Protein 3NRF (pdb70)

Structure (mmCIF, N/CA/C/O backbone):
data_3NRF
#
_entry.id   3NRF
#
_cell.length_a   69.343
_cell.length_b   96.491
_cell.length_c   61.788
_cell.angle_alpha   90.000
_cell.angle_beta   90.000
_cell.angle_gamma   90.000
#
_symmetry.space_group_name_H-M   'C 2 2 21'
#
loop_
_entity.id
_entity.type
_entity.pdbx_description
1 polymer 'ApaG protein'
2 non-polymer (4R)-2-METHYLPENTANE-2,4-DIOL
3 non-polymer 'CACODYLATE ION'
4 water water
#
loop_
_atom_site.group_PDB
_atom_site.id
_atom_site.type_symbol
_atom_site.label_atom_id
_atom_site.label_alt_id
_atom_site.label_comp_id
_atom_site.label_asym_id
_atom_site.label_entity_id
_atom_site.label_seq_id
_atom_site.pdbx_PDB_ins_code
_atom_site.Cartn_x
_atom_site.Cartn_y
_atom_site.Cartn_z
_atom_site.occupancy
_atom_site.B_iso_or_equiv
_atom_site.auth_seq_id
_atom_site.auth_comp_id
_atom_site.auth_asym_id
_atom_site.auth_atom_id
_atom_site.pdbx_PDB_model_num
ATOM 1 N N . ASP A 1 5 ? 10.821 12.197 21.854 1.00 50.40 25 ASP A N 1
ATOM 2 C CA . ASP A 1 5 ? 11.312 13.581 21.605 1.00 54.15 25 ASP A CA 1
ATOM 3 C C . ASP A 1 5 ? 12.848 13.654 21.547 1.00 41.16 25 ASP A C 1
ATOM 4 O O . ASP A 1 5 ? 13.417 14.094 20.545 1.00 48.25 25 ASP A O 1
ATOM 6 N N . ALA A 1 6 ? 13.514 13.213 22.616 1.00 32.37 26 ALA A N 1
ATOM 7 C CA . ALA A 1 6 ? 14.972 13.292 22.705 1.00 24.88 26 ALA A CA 1
ATOM 8 C C . ALA A 1 6 ? 15.540 12.170 23.579 1.00 20.08 26 ALA A C 1
ATOM 9 O O . ALA A 1 6 ? 14.855 11.610 24.446 1.00 25.72 26 ALA A O 1
ATOM 11 N N . VAL A 1 7 ? 16.798 11.867 23.327 1.00 19.91 27 VAL A N 1
ATOM 12 C CA . VAL A 1 7 ? 17.508 10.872 24.075 1.00 18.51 27 VAL A CA 1
ATOM 13 C C . VAL A 1 7 ? 17.768 11.421 25.472 1.00 15.04 27 VAL A C 1
ATOM 14 O O . VAL A 1 7 ? 18.204 12.566 25.631 1.00 17.93 27 VAL A O 1
ATOM 26 N N . VAL A 1 9 ? 20.070 11.482 28.816 1.00 10.55 29 VAL A N 1
ATOM 27 C CA . VAL A 1 9 ? 21.474 11.297 29.136 1.00 8.90 29 VAL A CA 1
ATOM 28 C C . VAL A 1 9 ? 21.634 11.297 30.627 1.00 10.53 29 VAL A C 1
ATOM 29 O O . VAL A 1 9 ? 21.416 12.320 31.273 1.00 13.01 29 VAL A O 1
ATOM 33 N N . PHE A 1 10 ? 22.065 10.157 31.195 1.00 11.25 30 PHE A N 1
ATOM 34 C CA . PHE A 1 10 ? 22.326 10.033 32.625 1.00 1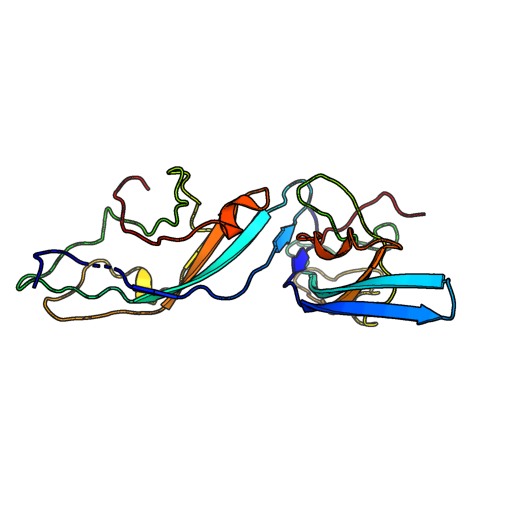2.88 30 PHE A CA 1
ATOM 35 C C . PHE A 1 10 ? 23.819 9.946 32.832 1.00 12.32 30 PHE A C 1
ATOM 36 O O . PHE A 1 10 ? 24.480 9.249 32.077 1.00 12.17 30 PHE A O 1
ATOM 44 N N . ALA A 1 11 ? 24.365 10.662 33.806 1.00 9.87 31 ALA A N 1
ATOM 45 C CA . ALA A 1 11 ? 25.792 10.610 33.998 1.00 10.73 31 ALA A CA 1
ATOM 46 C C . ALA A 1 11 ? 26.174 10.675 35.456 1.00 15.45 31 ALA A C 1
ATOM 47 O O . ALA A 1 11 ? 25.441 11.210 36.268 1.00 15.23 31 ALA A O 1
ATOM 49 N N . ARG A 1 12 ? 27.316 10.081 35.763 1.00 14.86 32 ARG A N 1
ATOM 50 C CA A ARG A 1 12 ? 27.844 10.118 37.133 0.50 15.85 32 ARG A CA 1
ATOM 51 C CA B ARG A 1 12 ? 27.860 10.038 37.140 0.50 17.76 32 ARG A CA 1
ATOM 52 C C . ARG A 1 12 ? 29.277 10.561 37.026 1.00 14.92 32 ARG A C 1
ATOM 53 O O . ARG A 1 12 ? 30.035 10.050 36.257 1.00 13.72 32 ARG A O 1
ATOM 68 N N . GLN A 1 13 ? 29.644 11.562 37.831 1.00 18.64 33 GLN A N 1
ATOM 69 C CA A GLN A 1 13 ? 30.985 12.081 37.854 0.50 23.33 33 GLN A CA 1
ATOM 70 C CA B GLN A 1 13 ? 30.997 12.049 37.728 0.50 21.04 33 GLN A CA 1
ATOM 71 C C . GLN A 1 13 ? 31.955 10.968 38.250 1.00 20.22 33 GLN A C 1
ATOM 72 O O . GLN A 1 13 ? 31.683 10.285 39.228 1.00 20.01 33 GLN A O 1
ATOM 83 N N . GLY A 1 14 ? 33.062 10.817 37.533 1.00 20.21 34 GLY A N 1
ATOM 84 C CA . GLY A 1 14 ? 34.101 9.858 37.793 1.00 24.44 34 GLY A CA 1
ATOM 85 C C . GLY A 1 14 ? 35.425 10.544 38.114 1.00 19.52 34 GLY A C 1
ATOM 86 O O . GLY A 1 14 ? 35.473 11.642 38.653 1.00 22.95 34 GLY A O 1
ATOM 87 N N . ASP A 1 15 ? 36.488 9.903 37.703 1.00 15.06 35 ASP A N 1
ATOM 88 C CA . ASP A 1 15 ? 37.830 10.365 38.050 1.00 24.80 35 ASP A CA 1
ATOM 89 C C . ASP A 1 15 ? 38.282 11.622 37.350 1.00 22.58 35 ASP A C 1
ATOM 90 O O . ASP A 1 15 ? 37.941 11.888 36.214 1.00 19.07 35 ASP A O 1
ATOM 95 N N . LYS A 1 16 ? 39.153 12.334 38.049 1.00 19.39 36 LYS A N 1
ATOM 96 C CA . LYS A 1 16 ? 39.863 13.511 37.537 1.00 18.36 36 LYS A CA 1
ATOM 97 C C . LYS A 1 16 ? 41.313 13.139 37.287 1.00 19.29 36 LYS A C 1
ATOM 98 O O . LYS A 1 16 ? 41.933 12.428 38.098 1.00 19.82 36 LYS A O 1
ATOM 104 N N . GLY A 1 17 ? 41.873 13.624 36.183 1.00 17.02 37 GLY A N 1
ATOM 105 C CA . GLY A 1 17 ? 43.237 13.345 35.840 1.00 19.22 37 GLY A CA 1
ATOM 106 C C . GLY A 1 17 ? 43.922 14.437 35.050 1.00 17.54 37 GLY A C 1
ATOM 107 O O . GLY A 1 17 ? 43.377 15.528 34.828 1.00 15.71 37 GLY A O 1
ATOM 108 N N . SER A 1 18 ? 45.135 14.095 34.631 1.00 13.91 38 SER A N 1
ATOM 109 C CA . SER A 1 18 ? 45.973 15.005 33.822 1.00 14.73 38 SER A CA 1
ATOM 110 C C . SER A 1 18 ? 46.995 14.279 32.986 1.00 17.16 38 SER A C 1
ATOM 111 O O . SER A 1 18 ? 47.362 13.137 33.256 1.00 16.10 38 SER A O 1
ATOM 114 N N . VAL A 1 19 ? 47.427 14.940 31.929 1.00 14.75 39 VAL A N 1
ATOM 115 C CA . VAL A 1 19 ? 48.472 14.448 31.053 1.00 16.53 39 VAL A CA 1
ATOM 116 C C . VAL A 1 19 ? 49.440 15.584 30.811 1.00 18.67 39 VAL A C 1
ATOM 117 O O . VAL A 1 19 ? 49.048 16.688 30.508 1.00 17.16 39 VAL A O 1
ATOM 121 N N . SER A 1 20 ? 50.718 15.325 30.968 1.00 14.86 40 SER A N 1
ATOM 122 C CA . SER A 1 20 ? 51.749 16.288 30.808 1.00 17.75 40 SER A CA 1
ATOM 123 C C . SER A 1 20 ? 52.884 15.723 29.970 1.00 19.23 40 SER A C 1
ATOM 124 O O . SER A 1 20 ? 53.366 14.621 30.234 1.00 19.03 40 SER A O 1
ATOM 127 N N . VAL A 1 21 ? 53.288 16.473 28.947 1.00 15.38 41 VAL A N 1
ATOM 128 C CA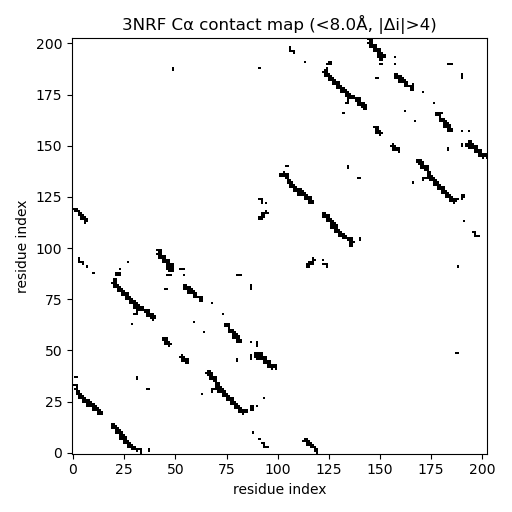 . VAL A 1 21 ? 54.484 16.165 28.175 1.00 18.23 41 VAL A CA 1
ATOM 129 C C . VAL A 1 21 ? 55.257 17.475 28.024 1.00 19.34 41 VAL A C 1
ATOM 130 O O . VAL A 1 21 ? 54.888 18.347 27.240 1.00 20.25 41 VAL A O 1
ATOM 134 N N . GLY A 1 22 ? 56.331 17.628 28.787 1.00 18.22 42 GLY A N 1
ATOM 135 C CA . GLY A 1 22 ? 57.087 18.864 28.812 1.00 20.03 42 GLY A CA 1
ATOM 136 C C . GLY A 1 22 ? 56.144 19.957 29.287 1.00 18.54 42 GLY A C 1
ATOM 137 O O . GLY A 1 22 ? 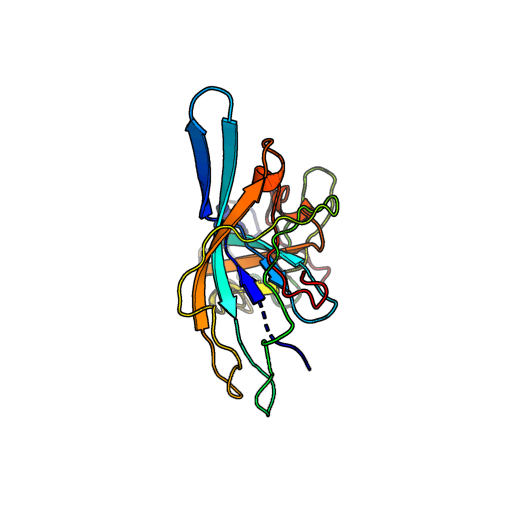55.482 19.814 30.304 1.00 20.44 42 GLY A O 1
ATOM 138 N N . ASP A 1 23 ? 55.990 20.990 28.467 1.00 17.07 43 ASP A N 1
ATOM 139 C CA . ASP A 1 23 ? 55.135 22.146 28.786 1.00 17.73 43 ASP A CA 1
ATOM 140 C C . ASP A 1 23 ? 53.744 22.024 28.227 1.00 19.86 43 ASP A C 1
ATOM 141 O O . ASP A 1 23 ? 52.895 22.930 28.388 1.00 21.67 43 ASP A O 1
ATOM 146 N N . LYS A 1 24 ? 53.482 20.912 27.530 1.00 14.67 44 LYS A N 1
ATOM 147 C CA . LYS A 1 24 ? 52.137 20.645 27.017 1.00 16.71 44 LYS A CA 1
ATOM 148 C C . LYS A 1 24 ? 51.357 19.823 28.000 1.00 14.23 44 LYS A C 1
ATOM 149 O O . LYS A 1 24 ? 51.887 18.827 28.575 1.00 16.98 44 LYS A O 1
ATOM 155 N N . HIS A 1 25 ? 50.104 20.181 28.209 1.00 13.61 45 HIS A N 1
ATOM 156 C CA . HIS A 1 25 ? 49.313 19.409 29.116 1.00 14.30 45 HIS A CA 1
ATOM 157 C C . HIS A 1 25 ? 47.831 19.606 28.931 1.00 14.30 45 HIS A C 1
ATOM 158 O O . HIS A 1 25 ? 47.375 20.576 28.271 1.00 15.86 45 HIS A O 1
ATOM 165 N N . PHE A 1 26 ? 47.061 18.705 29.534 1.00 13.28 46 PHE A N 1
ATOM 166 C CA . PHE A 1 26 ? 45.627 18.867 29.645 1.00 14.15 46 PHE A CA 1
ATOM 167 C C . PHE A 1 26 ? 45.101 18.109 30.851 1.00 14.87 46 PHE A C 1
ATOM 168 O O . PHE A 1 26 ? 45.791 17.221 31.406 1.00 16.02 46 PHE A O 1
ATOM 176 N N . ARG A 1 27 ? 43.889 18.487 31.238 1.00 14.07 47 ARG A N 1
ATOM 177 C CA . ARG A 1 27 ? 43.200 17.880 32.356 1.00 14.51 47 ARG A CA 1
ATOM 178 C C . ARG A 1 27 ? 42.066 17.060 31.770 1.00 18.23 47 ARG A C 1
ATOM 179 O O . ARG A 1 27 ? 41.553 17.371 30.685 1.00 15.29 47 ARG A O 1
ATOM 187 N N . THR A 1 28 ? 41.697 16.018 32.502 1.00 14.78 48 THR A N 1
ATOM 188 C CA . THR A 1 28 ? 40.557 15.145 32.144 1.00 14.60 48 THR A CA 1
ATOM 189 C C . THR A 1 28 ? 39.574 14.990 33.279 1.00 17.62 48 THR A C 1
ATOM 190 O O . THR A 1 28 ? 39.927 14.964 34.461 1.00 17.06 48 THR A O 1
ATOM 194 N N . GLN A 1 29 ? 38.290 14.898 32.927 1.00 17.05 49 GLN A N 1
ATOM 195 C CA . GLN A 1 29 ? 37.211 14.548 33.844 1.00 16.64 49 GLN A CA 1
ATOM 196 C C . GLN A 1 29 ? 36.401 13.454 33.169 1.00 15.42 49 GLN A C 1
ATOM 197 O O . GLN A 1 29 ? 35.830 13.660 32.109 1.00 14.81 49 GLN A O 1
ATOM 203 N N . ALA A 1 30 ? 36.312 12.312 33.827 1.00 17.54 50 ALA A N 1
ATOM 204 C CA . ALA A 1 30 ? 35.567 11.162 33.339 1.00 16.28 50 ALA A CA 1
ATOM 205 C C . ALA A 1 30 ? 34.193 11.145 33.942 1.00 13.49 50 ALA A C 1
ATOM 206 O O . ALA A 1 30 ? 33.944 11.641 35.066 1.00 15.59 50 ALA A O 1
ATOM 208 N N . PHE A 1 31 ? 33.231 10.626 33.145 1.00 13.08 51 PHE A N 1
ATOM 209 C CA . PHE A 1 31 ? 31.915 10.339 33.610 1.00 13.30 51 PHE A CA 1
ATOM 210 C C . PHE A 1 31 ? 31.504 8.960 33.100 1.00 13.06 51 PHE A C 1
ATOM 211 O O . PHE A 1 31 ? 31.935 8.542 32.011 1.00 13.76 51 PHE A O 1
ATOM 219 N N . LYS A 1 32 ? 30.648 8.302 33.868 1.00 11.33 52 LYS A N 1
ATOM 220 C CA . LYS A 1 32 ? 30.000 7.092 33.399 1.00 8.74 52 LYS A CA 1
ATOM 221 C C . LYS A 1 32 ? 28.677 7.654 32.811 1.00 13.79 52 LYS A C 1
ATOM 222 O O . LYS A 1 32 ? 27.982 8.410 33.494 1.00 12.88 52 LYS A O 1
ATOM 228 N N . VAL A 1 33 ? 28.348 7.274 31.572 1.00 10.74 53 VAL A N 1
ATOM 229 C CA . VAL A 1 33 ? 27.205 7.844 30.856 1.00 10.88 53 VAL A CA 1
ATOM 230 C C . VAL A 1 33 ? 26.320 6.765 30.343 1.00 10.57 53 VAL A C 1
ATOM 231 O O . VAL A 1 33 ? 26.832 5.781 29.768 1.00 12.69 53 VAL A O 1
ATOM 235 N N . ARG A 1 34 ? 24.994 6.895 30.543 1.00 11.09 54 ARG A N 1
ATOM 236 C CA . ARG A 1 34 ? 24.025 6.021 29.933 1.00 11.89 54 ARG A CA 1
ATOM 237 C C . ARG A 1 34 ? 23.098 6.851 29.062 1.00 12.88 54 ARG A C 1
ATOM 238 O O . ARG A 1 34 ? 22.558 7.857 29.536 1.00 11.84 54 ARG A O 1
ATOM 246 N N . LEU A 1 35 ? 22.878 6.441 27.825 1.00 9.22 55 LEU A N 1
ATOM 247 C CA . LEU A 1 35 ? 21.946 7.104 26.941 1.00 11.65 55 LEU A CA 1
ATOM 248 C C . LEU A 1 35 ? 20.749 6.196 26.866 1.00 13.01 55 LEU A C 1
ATOM 249 O O . LEU A 1 35 ? 20.883 4.995 26.709 1.00 12.32 55 LEU A O 1
ATOM 254 N N . VAL A 1 36 ? 19.549 6.736 26.999 1.00 13.21 56 VAL A N 1
ATOM 255 C CA . VAL A 1 36 ? 18.338 5.952 26.963 1.00 13.17 56 VAL A CA 1
ATOM 256 C C . VAL A 1 36 ? 17.337 6.573 25.982 1.00 15.87 56 VAL A C 1
ATOM 257 O O . VAL A 1 36 ? 17.077 7.773 26.018 1.00 13.50 56 VAL A O 1
ATOM 261 N N . ASN A 1 37 ? 16.831 5.776 25.051 1.00 15.82 57 ASN A N 1
ATOM 262 C CA . ASN A 1 37 ? 15.776 6.234 24.147 1.00 15.17 57 ASN A CA 1
ATOM 263 C C . ASN A 1 37 ? 14.464 5.763 24.732 1.00 25.64 57 ASN A C 1
ATOM 264 O O . ASN A 1 37 ? 14.107 4.595 24.624 1.00 20.92 57 ASN A O 1
ATOM 269 N N . ALA A 1 38 ? 13.741 6.697 25.343 1.00 23.50 58 ALA A N 1
ATOM 270 C CA . ALA A 1 38 ? 12.448 6.406 25.904 1.00 27.43 58 ALA A CA 1
ATOM 271 C C . ALA A 1 38 ? 11.360 6.732 24.876 1.00 29.12 58 ALA A C 1
ATOM 272 O O . ALA A 1 38 ? 10.198 6.665 25.192 1.00 35.43 58 ALA A O 1
ATOM 274 N N . ALA A 1 39 ? 11.742 7.043 23.644 1.00 28.33 59 ALA A N 1
ATOM 275 C CA . ALA A 1 39 ? 10.739 7.364 22.588 1.00 30.25 59 ALA A CA 1
ATOM 276 C C . ALA A 1 39 ? 10.269 6.079 21.911 1.00 36.53 59 ALA A C 1
ATOM 277 O O . ALA A 1 39 ? 10.864 5.018 22.131 1.00 31.20 59 ALA A O 1
ATOM 279 N N . LYS A 1 40 ? 9.215 6.181 21.083 1.00 41.31 60 LYS A N 1
ATOM 280 C CA . LYS A 1 40 ? 8.659 5.029 20.362 1.00 46.70 60 LYS A CA 1
ATOM 281 C C . LYS A 1 40 ? 9.377 4.672 19.047 1.00 44.97 60 LYS A C 1
ATOM 282 O O . LYS A 1 40 ? 9.107 3.613 18.477 1.00 49.71 60 LYS A O 1
ATOM 284 N N . SER A 1 41 ? 10.283 5.530 18.570 1.00 38.88 61 SER A N 1
ATOM 285 C CA . SER A 1 41 ? 11.059 5.247 17.349 1.00 44.17 61 SER A CA 1
ATOM 286 C C . SER A 1 41 ? 12.561 5.568 17.475 1.00 41.98 61 SER A C 1
ATOM 287 O O . SER A 1 41 ? 12.976 6.337 18.341 1.00 39.29 61 SER A O 1
ATOM 290 N N . GLU A 1 42 ? 13.341 4.953 16.579 1.00 42.44 62 GLU A N 1
ATOM 291 C CA . GLU A 1 42 ? 14.797 5.116 16.487 1.00 39.72 62 GLU A CA 1
ATOM 292 C C . GLU A 1 42 ? 15.164 6.620 16.382 1.00 43.62 62 GLU A C 1
ATOM 293 O O . GLU A 1 42 ? 14.493 7.387 15.679 1.00 43.50 62 GLU A O 1
ATOM 299 N N . ILE A 1 43 ? 16.198 7.048 17.114 1.00 29.08 63 ILE A N 1
ATOM 300 C CA . ILE A 1 43 ? 16.630 8.456 17.116 1.00 25.15 63 ILE A CA 1
ATOM 301 C C . ILE A 1 43 ? 18.050 8.413 16.634 1.00 33.86 63 ILE A C 1
ATOM 302 O O . ILE A 1 43 ? 18.852 7.585 17.097 1.00 30.69 63 ILE A O 1
ATOM 307 N N . SER A 1 44 ? 18.355 9.275 15.676 1.00 30.51 64 SER A N 1
ATOM 308 C CA . SER A 1 44 ? 19.711 9.353 15.134 1.00 35.66 64 SER A CA 1
ATOM 309 C C . SER A 1 44 ? 20.544 10.213 16.032 1.00 26.47 64 SER A C 1
ATOM 310 O O . SER A 1 44 ? 20.096 11.282 16.482 1.00 29.36 64 SER A O 1
ATOM 313 N N . LEU A 1 45 ? 21.761 9.737 16.296 1.00 25.33 65 LEU A N 1
ATOM 314 C CA . LEU A 1 45 ? 22.735 10.467 17.062 1.00 22.56 65 LEU A CA 1
ATOM 315 C C . LEU A 1 45 ? 23.867 10.994 16.145 1.00 18.80 65 LEU A C 1
ATOM 316 O O . LEU A 1 45 ? 24.786 11.596 16.642 1.00 20.86 65 LEU A O 1
ATOM 321 N N . LYS A 1 46 ? 23.773 10.697 14.832 1.00 26.78 66 LYS A N 1
ATOM 322 C CA . LYS A 1 46 ? 24.843 10.992 13.861 1.00 31.15 66 LYS A CA 1
ATOM 323 C C . LYS A 1 46 ? 25.363 12.404 13.959 1.00 33.17 66 LYS A C 1
ATOM 324 O O . LYS A 1 46 ? 26.564 12.621 14.053 1.00 34.27 66 LYS A O 1
ATOM 330 N N . ASN A 1 47 ? 24.466 13.373 13.980 1.00 25.90 67 ASN A N 1
ATOM 331 C CA . ASN A 1 47 ? 24.945 14.750 13.995 1.00 34.81 67 ASN A CA 1
ATOM 332 C C . ASN A 1 47 ? 24.865 15.410 15.358 1.00 27.01 67 ASN A C 1
ATOM 333 O O . ASN A 1 47 ? 24.760 16.634 15.461 1.00 32.68 67 ASN A O 1
ATOM 338 N N . SER A 1 48 ? 24.871 14.572 16.395 1.00 18.63 68 SER A N 1
ATOM 339 C CA A SER A 1 48 ? 24.891 15.035 17.782 0.50 16.59 68 SER A CA 1
ATOM 340 C CA B SER A 1 48 ? 24.888 15.029 17.785 0.50 20.02 68 SER A CA 1
ATOM 341 C C . SER A 1 48 ? 26.250 14.678 18.395 1.00 16.42 68 SER A C 1
ATOM 342 O O . SER A 1 48 ? 27.045 13.880 17.834 1.00 17.09 68 SER A O 1
ATOM 347 N N . CYS A 1 49 ? 26.548 15.255 19.536 1.00 15.56 69 CYS A N 1
ATOM 348 C CA . CYS A 1 49 ? 27.825 14.964 20.183 1.00 14.32 69 CYS A CA 1
ATOM 349 C C . CYS A 1 49 ? 27.665 15.056 21.663 1.00 13.26 69 CYS A C 1
ATOM 350 O O . CYS A 1 49 ? 26.929 15.932 22.153 1.00 14.75 69 CYS A O 1
ATOM 353 N N . LEU A 1 50 ? 28.419 14.254 22.410 1.00 11.74 70 LEU A N 1
ATOM 354 C CA . LEU A 1 50 ? 28.379 14.350 23.844 1.00 10.33 70 LEU A CA 1
ATOM 355 C C . LEU A 1 50 ? 29.273 15.492 24.285 1.00 14.14 70 LEU A C 1
ATOM 356 O O . LEU A 1 50 ? 30.445 15.574 23.848 1.00 14.18 70 LEU A O 1
ATOM 361 N N . VAL A 1 51 ? 28.787 16.322 25.216 1.00 12.32 71 VAL A N 1
ATOM 362 C CA A VAL A 1 51 ? 29.550 17.421 25.741 0.50 14.19 71 VAL A CA 1
ATOM 363 C CA B VAL A 1 51 ? 29.528 17.460 25.728 0.50 12.19 71 VAL A CA 1
ATOM 364 C C . VAL A 1 51 ? 29.355 17.497 27.240 1.00 14.49 71 VAL A C 1
ATOM 365 O O . VAL A 1 51 ? 28.261 17.207 27.746 1.00 12.92 71 VAL A O 1
ATOM 372 N N . ALA A 1 52 ? 30.402 17.823 27.958 1.00 13.83 72 ALA A N 1
ATOM 373 C CA . ALA A 1 52 ? 30.339 18.020 29.414 1.00 12.55 72 ALA A CA 1
ATOM 374 C C . ALA A 1 52 ? 30.261 19.537 29.622 1.00 12.65 72 ALA A C 1
ATOM 375 O O . ALA A 1 52 ? 30.815 20.304 28.866 1.00 12.28 72 ALA A O 1
ATOM 377 N N . GLN A 1 53 ? 29.585 19.959 30.695 1.00 12.16 73 GLN A N 1
ATOM 378 C CA A GLN A 1 53 ? 29.342 21.366 30.919 0.50 14.91 73 GLN A CA 1
ATOM 379 C CA B GLN A 1 53 ? 29.357 21.370 30.939 0.50 16.51 73 GLN A CA 1
ATOM 380 C C . GLN A 1 53 ? 29.361 21.721 32.401 1.00 13.59 73 GLN A C 1
ATOM 381 O O . GLN A 1 53 ? 28.845 20.971 33.230 1.00 12.92 73 GLN A O 1
ATOM 392 N N . SER A 1 54 ? 29.938 22.872 32.685 1.00 13.78 74 SER A N 1
ATOM 393 C CA . SER A 1 54 ? 29.969 23.391 34.044 1.00 15.54 74 SER A CA 1
ATOM 394 C C . SER A 1 54 ? 28.681 24.155 34.246 1.00 17.10 74 SER A C 1
ATOM 395 O O . SER A 1 54 ? 28.035 24.565 33.274 1.00 17.34 74 SER A O 1
ATOM 398 N N . ALA A 1 55 ? 28.266 24.345 35.506 1.00 16.94 75 ALA A N 1
ATOM 399 C CA . ALA A 1 55 ? 27.079 25.134 35.795 1.00 20.43 75 ALA A CA 1
ATOM 400 C C . ALA A 1 55 ? 27.227 26.549 35.258 1.00 18.57 75 ALA A C 1
ATOM 401 O O . ALA A 1 55 ? 26.207 27.160 34.886 1.00 25.74 75 ALA A O 1
ATOM 403 N N . ALA A 1 56 ? 28.469 27.056 35.185 1.00 21.90 76 ALA A N 1
ATOM 404 C CA . ALA A 1 56 ? 28.782 28.389 34.697 1.00 23.23 76 ALA A CA 1
ATOM 405 C C . ALA A 1 56 ? 28.566 28.530 33.187 1.00 23.66 76 ALA A C 1
ATOM 406 O O . ALA A 1 56 ? 28.550 29.640 32.691 1.00 24.21 76 ALA A O 1
ATOM 408 N N . GLY A 1 57 ? 28.360 27.407 32.492 1.00 17.42 77 GLY A N 1
ATOM 409 C CA . GLY A 1 57 ? 28.032 27.411 31.073 1.00 21.89 77 GLY A CA 1
ATOM 410 C C . GLY A 1 57 ? 29.128 27.074 30.096 1.00 18.79 77 GLY A C 1
ATOM 411 O O . GLY A 1 57 ? 28.929 27.218 28.886 1.00 20.60 77 GLY A O 1
ATOM 412 N N . GLN A 1 58 ? 30.279 26.649 30.603 1.00 15.48 78 GLN A N 1
ATOM 413 C CA . GLN A 1 58 ? 31.384 26.300 29.745 1.00 16.32 78 GLN A CA 1
ATOM 414 C C . GLN A 1 58 ? 31.245 24.865 29.268 1.00 15.36 78 GLN A C 1
ATOM 415 O O . GLN A 1 58 ? 30.937 23.973 30.045 1.00 17.25 78 GLN A O 1
ATOM 421 N N . SER A 1 59 ? 31.451 24.616 27.988 1.00 14.73 79 SER A N 1
ATOM 422 C CA A SER A 1 59 ? 31.378 23.230 27.514 0.50 13.41 79 SER A CA 1
ATOM 423 C CA B SER A 1 59 ? 31.379 23.275 27.418 0.50 15.48 79 SER A CA 1
ATOM 424 C C . SER A 1 59 ? 32.773 22.690 27.258 1.00 14.59 79 SER A C 1
ATOM 425 O O . SER A 1 59 ? 33.747 23.459 27.014 1.00 13.66 79 SER A O 1
ATOM 430 N N . PHE A 1 60 ? 32.874 21.369 27.338 1.00 12.42 80 PHE A N 1
ATOM 431 C CA . PHE A 1 60 ? 34.156 20.647 27.190 1.00 10.80 80 PHE A CA 1
ATOM 432 C C . PHE A 1 60 ? 34.052 19.511 26.182 1.00 12.63 80 PHE A C 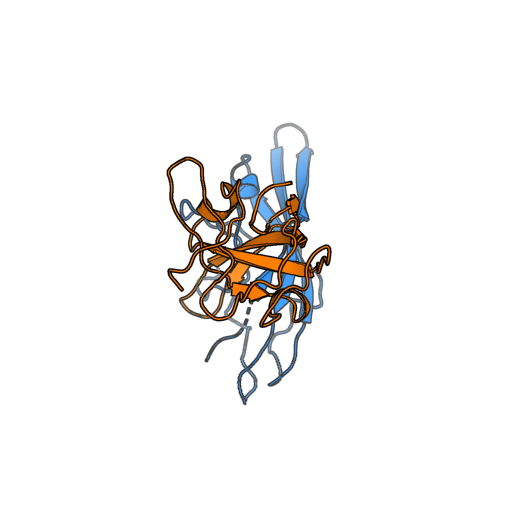1
ATOM 433 O O . PHE A 1 60 ? 33.071 18.757 26.175 1.00 14.88 80 PHE A O 1
ATOM 441 N N . ARG A 1 61 ? 35.104 19.417 25.380 1.00 16.33 81 ARG A N 1
ATOM 442 C CA A ARG A 1 61 ? 35.113 18.380 24.340 0.33 15.57 81 ARG A CA 1
ATOM 443 C CA B ARG A 1 61 ? 35.285 18.421 24.336 0.33 17.53 81 ARG A CA 1
ATOM 444 C CA C ARG A 1 61 ? 35.247 18.414 24.328 0.34 19.87 81 ARG A CA 1
ATOM 445 C C . ARG A 1 61 ? 35.471 16.996 24.853 1.00 14.36 81 ARG A C 1
ATOM 446 O O . ARG A 1 61 ? 36.145 16.795 25.818 1.00 14.98 81 ARG A O 1
ATOM 468 N N . LEU A 1 62 ? 34.896 16.025 24.172 1.00 17.67 82 LEU A N 1
ATOM 469 C CA . LEU A 1 62 ? 35.083 14.634 24.460 1.00 14.20 82 LEU A CA 1
ATOM 470 C C . LEU A 1 62 ? 36.486 14.287 23.906 1.00 17.55 82 LEU A C 1
ATOM 471 O O . LEU A 1 62 ? 36.757 14.584 22.729 1.00 18.78 82 LEU A O 1
ATOM 476 N N . ASP A 1 63 ? 37.364 13.712 24.728 1.00 19.36 83 ASP A N 1
ATOM 477 C CA . ASP A 1 63 ? 38.723 13.354 24.307 1.00 20.32 83 ASP A CA 1
ATOM 478 C C . ASP A 1 63 ? 38.784 11.868 23.964 1.00 18.50 83 ASP A C 1
ATOM 479 O O . ASP A 1 63 ? 39.325 11.481 22.940 1.00 19.16 83 ASP A O 1
ATOM 484 N N . THR A 1 64 ? 38.189 11.039 24.802 1.00 15.60 84 THR A N 1
ATOM 485 C CA . THR A 1 64 ? 38.076 9.609 24.505 1.00 17.38 84 THR A CA 1
ATOM 486 C C . THR A 1 64 ? 36.728 9.107 25.024 1.00 14.55 84 THR A C 1
ATOM 487 O O . THR A 1 64 ? 36.110 9.682 25.942 1.00 14.69 84 THR A O 1
ATOM 491 N N . VAL A 1 65 ? 36.279 8.015 24.423 1.00 14.37 85 VAL A N 1
ATOM 492 C CA . VAL A 1 65 ? 34.967 7.490 24.773 1.00 15.91 85 VAL A CA 1
ATOM 493 C C . VAL A 1 65 ? 34.899 5.997 24.502 1.00 16.99 85 VAL A C 1
ATOM 494 O O . VAL A 1 65 ? 35.542 5.477 23.552 1.00 18.93 85 VAL A O 1
ATOM 498 N N . ASP A 1 66 ? 34.083 5.308 25.298 1.00 15.84 86 ASP A N 1
ATOM 499 C CA A ASP A 1 66 ? 33.864 3.880 25.081 0.50 16.37 86 ASP A CA 1
ATOM 500 C CA B ASP A 1 66 ? 33.808 3.902 25.109 0.50 17.86 86 ASP A CA 1
ATOM 501 C C . ASP A 1 66 ? 33.073 3.699 23.792 1.00 16.15 86 ASP A C 1
ATOM 502 O O . ASP A 1 66 ? 32.182 4.485 23.458 1.00 16.54 86 ASP A O 1
ATOM 511 N N . GLU A 1 67 ? 33.387 2.638 23.063 1.00 19.80 87 GLU A N 1
ATOM 512 C CA . GLU A 1 67 ? 32.752 2.355 21.767 1.00 19.71 87 GLU A CA 1
ATOM 513 C C . GLU A 1 67 ? 31.237 2.248 21.824 1.00 14.77 87 GLU A C 1
ATOM 514 O O . GLU A 1 67 ? 30.510 2.629 20.888 1.00 17.89 87 GLU A O 1
ATOM 520 N N . GLU A 1 68 ? 30.719 1.788 22.957 1.00 17.50 88 GLU A N 1
ATOM 521 C CA A GLU A 1 68 ? 29.270 1.630 23.116 0.33 16.56 88 GLU A CA 1
ATOM 522 C CA B GLU A 1 68 ? 29.280 1.638 23.130 0.67 15.64 88 GLU A CA 1
ATOM 523 C C . GLU A 1 68 ? 28.529 2.943 22.929 1.00 16.86 88 GLU A C 1
ATOM 524 O O . GLU A 1 68 ? 27.391 2.947 22.524 1.00 17.55 88 GLU A O 1
ATOM 535 N N . LEU A 1 69 ? 29.177 4.051 23.272 1.00 17.06 89 LEU A N 1
ATOM 536 C CA . LEU A 1 69 ? 28.533 5.359 23.209 1.00 17.35 89 LEU A CA 1
ATOM 537 C C . LEU A 1 69 ? 28.638 6.010 21.841 1.00 22.34 89 LEU A C 1
ATOM 538 O O . LEU A 1 69 ? 28.162 7.120 21.666 1.00 20.23 89 LEU A O 1
ATOM 543 N N . THR A 1 70 ? 29.256 5.316 20.896 1.00 19.11 90 THR A N 1
ATOM 544 C CA . THR A 1 70 ? 29.488 5.838 19.554 1.00 21.15 90 THR A CA 1
ATOM 545 C C . THR A 1 70 ? 28.431 5.376 18.551 1.00 27.53 90 THR A C 1
ATOM 546 O O . THR A 1 70 ? 28.600 5.591 17.374 1.00 26.92 90 THR A O 1
ATOM 550 N N . ALA A 1 71 ? 27.360 4.741 19.037 1.00 27.28 91 ALA A N 1
ATOM 551 C CA . ALA A 1 71 ? 26.247 4.280 18.229 1.00 35.31 91 ALA A CA 1
ATOM 552 C C . ALA A 1 71 ? 25.699 5.410 17.347 1.00 24.38 91 ALA A C 1
ATOM 553 O O . ALA A 1 71 ? 25.546 6.517 17.815 1.00 28.60 91 ALA A O 1
ATOM 555 N N . ASP A 1 72 ? 25.433 5.138 16.071 1.00 36.36 92 ASP A N 1
ATOM 556 C CA A ASP A 1 72 ? 24.896 6.213 15.226 0.50 29.78 92 ASP A CA 1
ATOM 557 C CA B ASP A 1 72 ? 24.868 6.109 15.133 0.50 30.03 92 ASP A CA 1
ATOM 558 C C . ASP A 1 72 ? 23.391 6.405 15.435 1.00 30.39 92 ASP A C 1
ATOM 559 O O . ASP A 1 72 ? 22.874 7.478 15.141 1.00 27.56 92 ASP A O 1
ATOM 568 N N . THR A 1 73 ? 22.718 5.423 16.019 1.00 25.86 93 THR A N 1
ATOM 569 C CA . THR A 1 73 ? 21.297 5.545 16.359 1.00 21.86 93 THR A CA 1
ATOM 570 C C . THR A 1 73 ? 21.022 4.743 17.628 1.00 27.59 93 THR A C 1
ATOM 571 O O . THR A 1 73 ? 21.850 3.929 18.066 1.00 26.62 93 THR A O 1
ATOM 575 N N . LEU A 1 74 ? 19.853 4.982 18.214 1.00 23.02 94 LEU A N 1
ATOM 576 C CA . LEU A 1 74 ? 19.405 4.263 19.393 1.00 25.51 94 LEU A CA 1
ATOM 577 C C . LEU A 1 74 ? 17.968 3.816 19.136 1.00 26.35 94 LEU A C 1
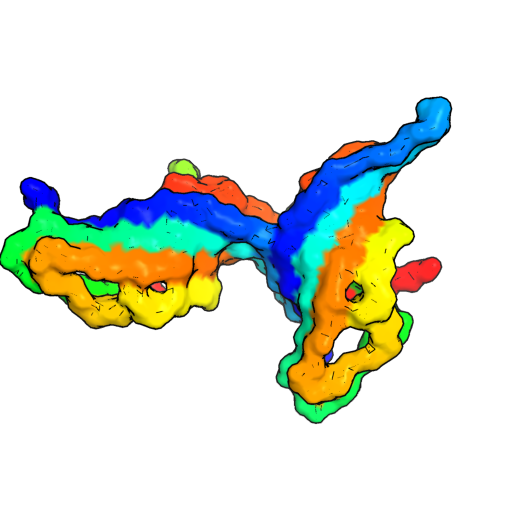ATOM 578 O O . LEU A 1 74 ? 17.088 4.638 18.873 1.00 29.75 94 LEU A O 1
ATOM 583 N N . LYS A 1 75 ? 17.777 2.501 19.191 1.00 30.56 95 LYS A N 1
ATOM 584 C CA . LYS A 1 75 ? 16.488 1.846 18.983 1.00 30.46 95 LYS A CA 1
ATOM 585 C C . LYS A 1 75 ? 15.504 2.333 20.057 1.00 28.88 95 LYS A C 1
ATOM 586 O O . LYS A 1 75 ? 15.926 2.715 21.119 1.00 21.25 95 LYS A O 1
ATOM 592 N N . PRO A 1 76 ? 14.189 2.290 19.803 1.00 29.64 96 PRO A N 1
ATOM 593 C CA . PRO A 1 76 ? 13.221 2.689 20.828 1.00 23.45 96 PRO A CA 1
ATOM 594 C C . PRO A 1 76 ? 13.302 1.748 22.040 1.00 28.26 96 PRO A C 1
ATOM 595 O O . PRO A 1 76 ? 13.386 0.525 21.864 1.00 26.73 96 PRO A O 1
ATOM 599 N N . GLY A 1 77 ? 13.319 2.314 23.241 1.00 23.30 97 GLY A N 1
ATOM 600 C CA . GLY A 1 77 ? 13.498 1.544 24.494 1.00 23.43 97 GLY A CA 1
ATOM 601 C C . GLY A 1 77 ? 14.916 1.079 24.817 1.00 25.75 97 GLY A C 1
ATOM 602 O O . GLY A 1 77 ? 15.153 0.542 25.902 1.00 25.95 97 GLY A O 1
ATOM 603 N N . ALA A 1 78 ? 15.866 1.294 23.909 1.00 21.02 98 ALA A N 1
ATOM 604 C CA . ALA A 1 78 ? 17.235 0.865 24.130 1.00 18.76 98 ALA A CA 1
ATOM 605 C C . ALA A 1 78 ? 18.085 1.852 24.877 1.00 16.45 98 ALA A C 1
ATOM 606 O O . ALA A 1 78 ? 17.832 3.069 24.892 1.00 15.57 98 ALA A O 1
ATOM 608 N N . SER A 1 79 ? 19.134 1.308 25.472 1.00 15.24 99 SER A N 1
ATOM 609 C CA A SER A 1 79 ? 20.139 2.068 26.190 0.50 14.71 99 SER A CA 1
ATOM 610 C CA B SER A 1 79 ? 20.138 2.089 26.152 0.50 15.05 99 SER A CA 1
ATOM 611 C C . SER A 1 79 ? 21.534 1.588 25.827 1.00 14.13 99 SER A C 1
ATOM 612 O O . SER A 1 79 ? 21.697 0.400 25.468 1.00 16.18 99 SER A O 1
ATOM 617 N N . VAL A 1 80 ? 22.518 2.483 25.906 1.00 11.58 100 VAL A N 1
ATOM 618 C CA . VAL A 1 80 ? 23.944 2.213 25.771 1.00 13.64 100 VAL A CA 1
ATOM 619 C C . VAL A 1 80 ? 24.608 2.903 26.936 1.00 14.36 100 VAL A C 1
ATOM 620 O O . VAL A 1 80 ? 24.163 3.969 27.411 1.00 11.96 100 VAL A O 1
ATOM 624 N N . GLU A 1 81 ? 25.677 2.302 27.439 1.00 11.98 101 GLU A N 1
ATOM 625 C CA . GLU A 1 81 ? 26.410 2.832 28.583 1.00 13.68 101 GLU A CA 1
ATOM 626 C C . GLU A 1 81 ? 27.926 2.683 28.395 1.00 14.98 101 GLU A C 1
ATOM 627 O O . GLU A 1 81 ? 28.422 1.705 27.791 1.00 14.17 101 GLU A O 1
ATOM 633 N N . GLY A 1 82 ? 28.680 3.632 28.925 1.00 11.36 102 GLY A N 1
ATOM 634 C CA . GLY A 1 82 ? 30.123 3.540 28.939 1.00 11.64 102 GLY A CA 1
ATOM 635 C C . GLY A 1 82 ? 30.754 4.739 29.585 1.00 13.39 102 GLY A C 1
ATOM 636 O O . GLY A 1 82 ? 30.107 5.687 30.026 1.00 13.27 102 GLY A O 1
ATOM 637 N N . ASP A 1 83 ? 32.094 4.728 29.654 1.00 15.02 103 ASP A N 1
ATOM 638 C CA . ASP A 1 83 ? 32.772 5.910 30.185 1.00 15.21 103 ASP A CA 1
ATOM 639 C C . ASP A 1 83 ? 33.057 6.889 29.059 1.00 12.79 103 ASP A C 1
ATOM 640 O O . ASP A 1 83 ? 33.246 6.494 27.918 1.00 13.64 103 ASP A O 1
ATOM 645 N N . ALA A 1 84 ? 33.050 8.171 29.404 1.00 13.44 104 ALA A N 1
ATOM 646 C CA . ALA A 1 84 ? 33.346 9.257 28.476 1.00 11.98 104 ALA A CA 1
ATOM 647 C C . ALA A 1 84 ? 34.252 10.223 29.222 1.00 15.95 104 ALA A C 1
ATOM 648 O O . ALA A 1 84 ? 33.981 10.563 30.370 1.00 17.06 104 ALA A O 1
ATOM 650 N N . ILE A 1 85 ? 35.373 10.566 28.584 1.00 14.36 105 ILE A N 1
ATOM 651 C CA . ILE A 1 85 ? 36.336 11.437 29.185 1.00 13.03 105 ILE A CA 1
ATOM 652 C C . ILE A 1 85 ? 36.488 12.748 28.423 1.00 12.08 105 ILE A C 1
ATOM 653 O O . ILE A 1 85 ? 36.801 12.750 27.230 1.00 16.16 105 ILE A O 1
ATOM 658 N N . PHE A 1 86 ? 36.273 13.835 29.147 1.00 12.58 106 PHE A N 1
ATOM 659 C CA . PHE A 1 86 ? 36.268 15.208 28.589 1.00 13.59 106 PHE A CA 1
ATOM 660 C C . PHE A 1 86 ? 37.562 15.883 29.047 1.00 14.17 106 PHE A C 1
ATOM 661 O O . PHE A 1 86 ? 38.139 15.493 30.046 1.00 15.27 106 PHE A O 1
ATOM 669 N N . ALA A 1 87 ? 37.973 16.913 28.325 1.00 11.73 107 ALA A N 1
ATOM 670 C CA . ALA A 1 87 ? 39.280 17.555 28.541 1.00 11.89 107 ALA A CA 1
ATOM 671 C C . ALA A 1 87 ? 39.234 19.074 28.395 1.00 17.81 107 ALA A C 1
ATOM 672 O O . ALA A 1 87 ? 38.307 19.679 27.775 1.00 19.37 107 ALA A O 1
ATOM 674 N N . SER A 1 88 ? 40.205 19.688 29.074 1.00 16.76 108 SER A N 1
ATOM 675 C CA . SER A 1 88 ? 40.500 21.122 28.916 1.00 14.00 108 SER A CA 1
ATOM 676 C C . SER A 1 88 ? 41.995 21.276 29.099 1.00 16.71 108 SER A C 1
ATOM 677 O O . SER A 1 88 ? 42.619 20.407 29.691 1.00 13.93 108 SER A O 1
ATOM 680 N N . GLU A 1 89 ? 42.580 22.281 28.489 1.00 15.95 109 GLU A N 1
ATOM 681 C CA . GLU A 1 89 ? 44.007 22.556 28.686 1.00 14.44 109 GLU A CA 1
ATOM 682 C C . GLU A 1 89 ? 44.235 22.932 30.135 1.00 18.35 109 GLU A C 1
ATOM 683 O O . GLU A 1 89 ? 45.122 22.405 30.805 1.00 16.70 109 GLU A O 1
ATOM 689 N N . ASP A 1 90 ? 43.439 23.868 30.602 1.00 23.68 110 ASP A N 1
ATOM 690 C CA . ASP A 1 90 ? 43.501 24.315 32.013 1.00 15.28 110 ASP A CA 1
ATOM 691 C C . ASP A 1 90 ? 42.672 23.354 32.898 1.00 18.65 110 ASP A C 1
ATOM 692 O O . ASP A 1 90 ? 42.274 22.287 32.418 1.00 18.01 110 ASP A O 1
ATOM 697 N N . ASP A 1 91 ? 42.452 23.682 34.155 1.00 18.70 111 ASP A N 1
ATOM 698 C CA . ASP A 1 91 ? 41.707 22.775 35.059 1.00 17.06 111 ASP A CA 1
ATOM 699 C C . ASP A 1 91 ? 40.160 23.005 35.059 1.00 15.36 111 ASP A C 1
ATOM 700 O O . ASP A 1 91 ? 39.449 22.443 35.871 1.00 16.55 111 ASP A O 1
ATOM 705 N N . ALA A 1 92 ? 39.660 23.786 34.087 1.00 19.79 112 ALA A N 1
ATOM 706 C CA . ALA A 1 92 ? 38.229 24.110 34.052 1.00 15.45 112 ALA A CA 1
ATOM 707 C C . ALA A 1 92 ? 37.331 22.873 33.949 1.00 15.43 112 ALA A C 1
ATOM 708 O O . ALA A 1 92 ? 36.255 22.858 34.538 1.00 15.72 112 ALA A O 1
ATOM 710 N N . VAL A 1 93 ? 37.789 21.809 33.286 1.00 13.00 113 VAL A N 1
ATOM 711 C CA . VAL A 1 93 ? 36.953 20.620 33.086 1.00 11.50 113 VAL A CA 1
ATOM 712 C C . VAL A 1 93 ? 36.579 19.955 34.410 1.00 15.64 113 VAL A C 1
ATOM 713 O O . VAL A 1 93 ? 35.624 19.211 34.477 1.00 14.01 113 VAL A O 1
ATOM 717 N N . TYR A 1 94 ? 37.395 20.163 35.443 1.00 17.03 114 TYR A N 1
ATOM 718 C CA . TYR A 1 94 ? 37.089 19.633 36.778 1.00 17.99 114 TYR A CA 1
ATOM 719 C C . TYR A 1 94 ? 35.774 20.187 37.344 1.00 17.56 114 TYR A C 1
ATOM 720 O O . TYR A 1 94 ? 35.205 19.593 38.257 1.00 21.51 114 TYR A O 1
ATOM 729 N N . GLY A 1 95 ? 35.322 21.303 36.777 1.00 15.20 115 GLY A N 1
ATOM 730 C CA . GLY A 1 95 ? 34.074 21.957 37.103 1.00 15.94 115 GLY A CA 1
ATOM 731 C C . GLY A 1 95 ? 32.905 21.385 36.309 1.00 17.49 115 GLY A C 1
ATOM 732 O O . GLY A 1 95 ? 31.749 21.782 36.541 1.00 15.20 115 GLY A O 1
ATOM 733 N N . ALA A 1 96 ? 33.136 20.522 35.336 1.00 15.62 116 ALA A N 1
ATOM 734 C CA . ALA A 1 96 ? 31.995 19.957 34.574 1.00 13.06 116 ALA A CA 1
ATOM 735 C C . ALA A 1 96 ? 31.117 19.081 35.497 1.00 13.67 116 ALA A C 1
ATOM 736 O O . ALA A 1 96 ? 31.625 18.214 36.190 1.00 17.58 116 ALA A O 1
ATOM 738 N N . SER A 1 97 ? 29.825 19.335 35.500 1.00 13.26 117 SER A N 1
ATOM 739 C CA . SER A 1 97 ? 28.919 18.603 36.340 1.00 12.33 117 SER A CA 1
ATOM 740 C C . SER A 1 97 ? 27.740 18.011 35.567 1.00 15.59 117 SER A C 1
ATOM 741 O O . SER A 1 97 ? 26.869 17.422 36.193 1.00 19.19 117 SER A O 1
ATOM 744 N N . LEU A 1 98 ? 27.674 18.236 34.266 1.00 13.02 118 LEU A N 1
ATOM 745 C CA . LEU A 1 98 ? 26.565 17.723 33.460 1.00 14.32 118 LEU A CA 1
ATOM 746 C C . LEU A 1 98 ? 27.119 17.138 32.186 1.00 17.30 118 LEU A C 1
ATOM 747 O O . LEU A 1 98 ? 28.095 17.693 31.623 1.00 14.85 118 LEU A O 1
ATOM 752 N N . VAL A 1 99 ? 26.479 16.083 31.691 1.00 12.82 119 VAL A N 1
ATOM 753 C CA . VAL A 1 99 ? 26.766 15.552 30.355 1.00 12.28 119 VAL A CA 1
ATOM 754 C C . VAL A 1 99 ? 25.482 15.694 29.557 1.00 9.93 119 VAL A C 1
ATOM 755 O O . VAL A 1 99 ? 24.352 15.352 30.028 1.00 12.02 119 VAL A O 1
ATOM 759 N N . ARG A 1 100 ? 25.568 16.275 28.379 1.00 11.26 120 ARG A N 1
ATOM 760 C CA A ARG A 1 100 ? 24.402 16.440 27.502 0.50 9.47 120 ARG A CA 1
ATOM 761 C CA B ARG A 1 100 ? 24.393 16.384 27.513 0.50 11.26 120 ARG A CA 1
ATOM 762 C C . ARG A 1 100 ? 24.724 16.101 26.066 1.00 12.10 120 ARG A C 1
ATOM 763 O O . ARG A 1 100 ? 25.880 16.008 25.704 1.00 12.16 120 ARG A O 1
ATOM 778 N N . LEU A 1 101 ? 23.702 15.934 25.238 1.00 11.84 121 LEU A N 1
ATOM 779 C CA . LEU A 1 101 ? 23.915 15.762 23.810 1.00 13.34 121 LEU A CA 1
ATOM 780 C C . LEU A 1 101 ? 23.704 17.161 23.188 1.00 21.06 121 LEU A C 1
ATOM 781 O O . LEU A 1 101 ? 22.701 17.819 23.442 1.00 20.33 121 LEU A O 1
ATOM 786 N N . SER A 1 102 ? 24.620 17.595 22.341 1.00 14.83 122 SER A N 1
ATOM 787 C CA . SER A 1 102 ? 24.534 18.909 21.633 1.00 15.77 122 SER A CA 1
ATOM 788 C C . SER A 1 102 ? 24.385 18.614 20.173 1.00 18.36 122 SER A C 1
ATOM 789 O O . SER A 1 102 ? 24.813 17.546 19.714 1.00 17.29 122 SER A O 1
ATOM 792 N N . ASP A 1 103 ? 23.690 19.474 19.435 1.00 15.08 123 ASP A N 1
ATOM 793 C CA . ASP A 1 103 ? 23.618 19.389 17.988 1.00 18.61 123 ASP A CA 1
ATOM 794 C C . ASP A 1 103 ? 24.598 20.408 17.358 1.00 18.28 123 ASP A C 1
ATOM 795 O O . ASP A 1 103 ? 24.585 20.640 16.154 1.00 21.96 123 ASP A O 1
ATOM 800 N N . ARG A 1 104 ? 25.450 21.017 18.155 1.00 22.12 124 ARG A N 1
ATOM 801 C CA . ARG A 1 104 ? 26.518 21.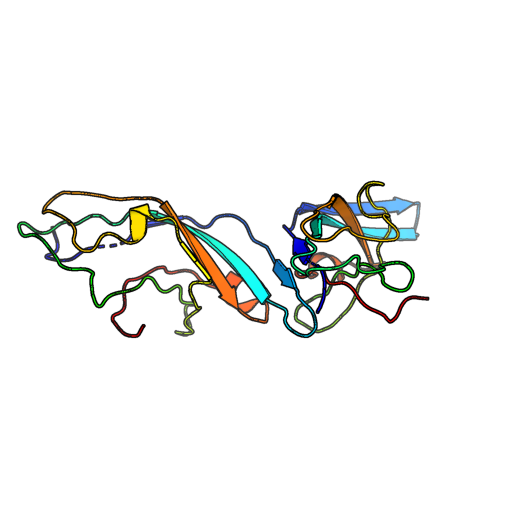873 17.624 1.00 27.78 124 ARG A CA 1
ATOM 802 C C . ARG A 1 104 ? 27.853 21.193 17.818 1.00 26.76 124 ARG A C 1
ATOM 803 O O . ARG A 1 104 ? 28.493 21.328 18.863 1.00 26.63 124 ARG A O 1
ATOM 811 N N . CYS A 1 105 ? 28.247 20.439 16.789 1.00 29.24 125 CYS A N 1
ATOM 812 C CA . CYS A 1 105 ? 29.418 19.601 16.805 1.00 37.06 125 CYS A CA 1
ATOM 813 C C . CYS A 1 105 ? 30.256 19.975 15.581 1.00 40.43 125 CYS A C 1
ATOM 814 O O . CYS A 1 105 ? 29.714 20.185 14.493 1.00 42.21 125 CYS A O 1
ATOM 817 N N . LYS A 1 106 ? 31.563 20.077 15.747 1.00 53.65 126 LYS A N 1
ATOM 818 C CA . LYS A 1 106 ? 32.406 20.444 14.607 1.00 68.96 126 LYS A CA 1
ATOM 819 C C . LYS A 1 106 ? 33.163 19.206 14.099 1.00 68.55 126 LYS A C 1
ATOM 820 O O . LYS A 1 106 ? 34.392 19.175 13.992 1.00 81.77 126 LYS A O 1
ATOM 823 N N . ALA B 1 3 ? 13.715 10.439 74.678 1.00 44.33 23 ALA B N 1
ATOM 824 C CA . ALA B 1 3 ? 13.750 10.558 73.191 1.00 59.67 23 ALA B CA 1
ATOM 825 C C . ALA B 1 3 ? 12.690 11.564 72.715 1.00 55.90 23 ALA B C 1
ATOM 826 O O . ALA B 1 3 ? 11.603 11.643 73.298 1.00 50.68 23 ALA B O 1
ATOM 828 N N . PRO B 1 4 ? 12.995 12.335 71.646 1.00 60.61 24 PRO B N 1
ATOM 829 C CA . PRO B 1 4 ? 12.018 13.342 71.177 1.00 56.10 24 PRO B CA 1
ATOM 830 C C . PRO B 1 4 ? 10.718 12.732 70.620 1.00 62.97 24 PRO B C 1
ATOM 831 O O . PRO B 1 4 ? 10.728 11.605 70.093 1.00 45.71 24 PRO B O 1
ATOM 835 N N . ASP B 1 5 ? 9.618 13.482 70.739 1.00 47.87 25 ASP B N 1
ATOM 836 C CA . ASP B 1 5 ? 8.296 13.039 70.259 1.00 63.10 25 ASP B CA 1
ATOM 837 C C . ASP B 1 5 ? 8.136 13.297 68.741 1.00 53.66 25 ASP B C 1
ATOM 838 O O . ASP B 1 5 ? 7.103 13.819 68.286 1.00 56.28 25 ASP B O 1
ATOM 843 N N . ALA B 1 6 ? 9.148 12.890 67.969 1.00 47.50 26 ALA B N 1
ATOM 844 C CA . ALA B 1 6 ? 9.178 13.128 66.534 1.00 41.87 26 ALA B CA 1
ATOM 845 C C . ALA B 1 6 ? 10.091 12.136 65.795 1.00 37.56 26 ALA B C 1
ATOM 846 O O . ALA B 1 6 ? 10.811 11.305 66.382 1.00 34.22 26 ALA B O 1
ATOM 848 N N . VAL B 1 7 ? 10.045 12.226 64.481 1.00 27.52 27 VAL B N 1
ATOM 849 C CA . VAL B 1 7 ? 10.858 11.370 63.635 1.00 24.30 27 VAL B CA 1
ATOM 850 C C . VAL B 1 7 ? 12.249 11.981 63.455 1.00 26.63 27 VAL B C 1
ATOM 851 O O . VAL B 1 7 ? 12.428 13.171 63.138 1.00 28.02 27 VAL B O 1
ATOM 863 N N . VAL B 1 9 ? 15.694 12.019 61.389 1.00 15.88 29 VAL B N 1
ATOM 864 C CA . VAL B 1 9 ? 16.122 11.815 60.043 1.00 14.70 29 VAL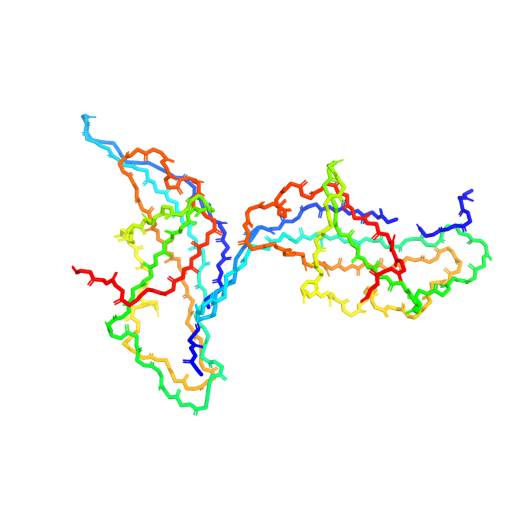 B CA 1
ATOM 865 C C . VAL B 1 9 ? 17.631 11.819 59.946 1.00 17.64 29 VAL B C 1
ATOM 866 O O . VAL B 1 9 ? 18.284 12.849 60.152 1.00 16.68 29 VAL B O 1
ATOM 870 N N . PHE B 1 10 ? 18.183 10.669 59.587 1.00 17.42 30 PHE B N 1
ATOM 871 C CA . PHE B 1 10 ? 19.626 10.506 59.443 1.00 16.40 30 PHE B CA 1
ATOM 872 C C . PHE B 1 10 ? 19.925 10.400 57.994 1.00 20.13 30 PHE B C 1
ATOM 873 O O . PHE B 1 10 ? 19.280 9.631 57.286 1.00 21.92 30 PHE B O 1
ATOM 881 N N . ALA B 1 11 ? 20.926 11.108 57.526 1.00 16.37 31 ALA B N 1
ATOM 882 C CA . ALA B 1 11 ? 21.274 11.080 56.124 1.00 15.76 31 ALA B CA 1
ATOM 883 C C . ALA B 1 11 ? 22.748 11.061 55.875 1.00 19.55 31 ALA B C 1
ATOM 884 O O . ALA B 1 11 ? 23.506 11.701 56.590 1.00 21.11 31 ALA B O 1
ATOM 886 N N . ARG B 1 12 ? 23.164 10.319 54.854 1.00 18.16 32 ARG B N 1
ATOM 887 C CA . ARG B 1 12 ? 24.565 10.239 54.478 1.00 17.24 32 ARG B CA 1
ATOM 888 C C . ARG B 1 12 ? 24.678 10.588 53.004 1.00 15.16 32 ARG B C 1
ATOM 889 O O . ARG B 1 12 ? 23.931 10.024 52.175 1.00 17.33 32 ARG B O 1
ATOM 894 N N . GLN B 1 13 ? 25.565 11.520 52.650 1.00 16.57 33 GLN B N 1
ATOM 895 C CA A GLN B 1 13 ? 25.753 11.958 51.276 0.33 17.04 33 GLN B CA 1
ATOM 896 C CA B GLN B 1 13 ? 25.697 11.929 51.255 0.67 14.33 33 GLN B CA 1
ATOM 897 C C . GLN B 1 13 ? 26.284 10.809 50.414 1.00 22.23 33 GLN B C 1
ATOM 898 O O . GLN B 1 13 ? 27.262 10.164 50.801 1.00 20.12 33 GLN B O 1
ATOM 909 N N . GLY B 1 14 ? 25.649 10.585 49.269 1.00 19.45 34 GLY B N 1
ATOM 910 C CA . GLY B 1 14 ? 26.064 9.590 48.299 1.00 22.25 34 GLY B CA 1
ATOM 911 C C . GLY B 1 14 ? 26.600 10.187 47.012 1.00 19.74 34 GLY B C 1
ATOM 912 O O . GLY B 1 14 ? 27.220 11.256 46.982 1.00 20.87 34 GLY B O 1
ATOM 913 N N . ASP B 1 15 ? 26.273 9.513 45.885 1.00 20.68 35 ASP B N 1
ATOM 914 C CA . ASP B 1 15 ? 26.818 9.892 44.602 1.00 20.35 35 ASP B CA 1
ATOM 915 C C . ASP B 1 15 ? 26.185 11.174 43.965 1.00 16.93 35 ASP B C 1
ATOM 916 O O . ASP B 1 15 ? 25.017 11.512 44.203 1.00 19.97 35 ASP B O 1
ATOM 921 N N A LYS B 1 16 ? 27.005 11.833 43.140 0.50 19.42 36 LYS B N 1
ATOM 922 N N B LYS B 1 16 ? 26.993 11.857 43.180 0.50 20.18 36 LYS B N 1
ATOM 923 C CA A LYS B 1 16 ? 26.667 13.045 42.383 0.50 18.53 36 LYS B CA 1
ATOM 924 C CA B LYS B 1 16 ? 26.526 12.973 42.425 0.50 21.83 36 LYS B CA 1
ATOM 925 C C A LYS B 1 16 ? 26.527 12.721 40.894 0.50 15.32 36 LYS B C 1
ATOM 926 C C B LYS B 1 16 ? 26.094 12.364 41.104 0.50 20.27 36 LYS B C 1
ATOM 927 O O A LYS B 1 16 ? 27.464 12.149 40.262 0.50 15.55 36 LYS B O 1
ATOM 928 O O B LYS B 1 16 ? 26.258 11.145 40.865 0.50 21.07 36 LYS B O 1
ATOM 939 N N . GLY B 1 17 ? 25.412 13.181 40.311 1.00 16.59 37 GLY B N 1
ATOM 940 C CA . GLY B 1 17 ? 25.115 12.867 38.947 1.00 18.64 37 GLY B CA 1
ATOM 941 C C . GLY B 1 17 ? 24.422 13.992 38.225 1.00 13.32 37 GLY B C 1
ATOM 942 O O . GLY B 1 17 ? 24.332 15.123 38.685 1.00 15.00 37 GLY B O 1
ATOM 943 N N . SER B 1 18 ? 23.970 13.629 37.042 1.00 13.49 38 SER B N 1
ATOM 944 C CA . SER B 1 18 ? 23.228 14.568 36.229 1.00 11.29 38 SER B CA 1
ATOM 945 C C . SER B 1 18 ? 22.258 13.847 35.321 1.00 10.62 38 SER B C 1
ATOM 946 O O . SER B 1 18 ? 22.446 12.670 34.970 1.00 12.15 38 SER B O 1
ATOM 949 N N . VAL B 1 19 ? 21.219 14.578 34.877 1.00 12.47 39 VAL B N 1
ATOM 950 C CA . VAL B 1 19 ? 20.257 14.087 33.928 1.00 14.31 39 VAL B CA 1
ATOM 951 C C . VAL B 1 19 ? 19.972 15.205 32.927 1.00 9.89 39 VAL B C 1
ATOM 952 O O . VAL B 1 19 ? 19.772 16.334 33.325 1.00 12.89 39 VAL B O 1
ATOM 956 N N . SER B 1 20 ? 19.952 14.853 31.669 1.00 10.51 40 SER B N 1
ATOM 957 C CA . SER B 1 20 ? 19.675 15.798 30.563 1.00 11.65 40 SER B CA 1
ATOM 958 C C . SER B 1 20 ? 18.751 15.184 29.538 1.00 11.51 40 SER B C 1
ATOM 959 O O . SER B 1 20 ? 18.983 14.084 29.054 1.00 13.27 40 SER B O 1
ATOM 962 N N . VAL B 1 21 ? 17.682 15.905 29.198 1.00 12.38 41 VAL B N 1
ATOM 963 C CA A VAL B 1 21 ? 16.790 15.452 28.153 0.50 13.27 41 VAL B CA 1
ATOM 964 C CA B VAL B 1 21 ? 16.692 15.461 28.234 0.50 12.35 41 VAL B CA 1
ATOM 965 C C . VAL B 1 21 ? 16.248 16.698 27.446 1.00 13.73 41 VAL B C 1
ATOM 966 O O . VAL B 1 21 ? 15.627 17.552 28.031 1.00 14.84 41 VAL B O 1
ATOM 973 N N . GLY B 1 22 ? 16.608 16.797 26.177 1.00 13.77 42 GLY B N 1
ATOM 974 C CA . GLY B 1 22 ? 16.242 17.972 25.341 1.00 17.65 42 GLY B CA 1
ATOM 975 C C . GLY B 1 22 ? 16.735 19.255 25.974 1.00 14.08 42 GLY B C 1
ATOM 976 O O . GLY B 1 22 ? 17.912 19.423 26.272 1.00 16.79 42 GLY B O 1
ATOM 977 N N . ASP B 1 23 ? 15.809 20.175 26.261 1.00 16.11 43 ASP B N 1
ATOM 978 C CA . ASP B 1 23 ? 16.202 21.431 26.842 1.00 17.16 43 ASP B CA 1
ATOM 979 C C . ASP B 1 23 ? 16.371 21.438 28.341 1.00 17.81 43 ASP B C 1
ATOM 980 O O . ASP B 1 23 ? 16.733 22.466 28.919 1.00 18.65 43 ASP B O 1
ATOM 985 N N . LYS B 1 24 ? 16.174 20.293 28.987 1.00 15.44 44 LYS B N 1
ATOM 986 C CA . LYS B 1 24 ? 16.101 20.225 30.422 1.00 16.78 44 LYS B CA 1
ATOM 987 C C . LYS B 1 24 ? 17.304 19.507 30.996 1.00 17.62 44 LYS B C 1
ATOM 988 O O . LYS B 1 24 ? 17.562 18.346 30.617 1.00 17.35 44 LYS B O 1
ATOM 994 N N . HIS B 1 25 ? 17.995 20.193 31.900 1.00 16.51 45 HIS B N 1
ATOM 995 C CA . HIS B 1 25 ? 19.218 19.673 32.483 1.00 13.66 45 HIS B CA 1
ATOM 996 C C . HIS B 1 25 ? 19.123 19.818 33.994 1.00 17.54 45 HIS B C 1
ATOM 997 O O . HIS B 1 25 ? 18.681 20.863 34.498 1.00 18.73 45 HIS B O 1
ATOM 1004 N N . PHE B 1 26 ? 19.569 18.804 34.742 1.00 14.10 46 PHE B N 1
ATOM 1005 C CA . PHE B 1 26 ? 19.667 18.973 36.180 1.00 13.90 46 PHE B CA 1
ATOM 1006 C C . PHE B 1 26 ? 20.764 18.103 36.786 1.00 12.17 46 PHE B C 1
ATOM 1007 O O . PHE B 1 26 ? 21.172 17.121 36.209 1.00 12.41 46 PHE B O 1
ATOM 1015 N N . ARG B 1 27 ? 21.276 18.579 37.907 1.00 13.29 47 ARG B N 1
ATOM 1016 C CA . ARG B 1 27 ? 22.288 17.879 38.696 1.00 11.91 47 ARG B CA 1
ATOM 1017 C C . ARG B 1 27 ? 21.582 17.145 39.813 1.00 15.80 47 ARG B C 1
ATOM 1018 O O . ARG B 1 27 ? 20.511 17.614 40.290 1.00 12.87 47 ARG B O 1
ATOM 1026 N N . THR B 1 28 ? 22.110 15.981 40.193 1.00 12.86 48 THR B N 1
ATOM 1027 C CA . THR B 1 28 ? 21.497 15.162 41.231 1.00 15.06 48 THR B CA 1
ATOM 1028 C C . THR B 1 28 ? 22.460 14.880 42.367 1.00 15.76 48 THR B C 1
ATOM 1029 O O . THR B 1 28 ? 23.668 14.780 42.150 1.00 14.36 48 THR B O 1
ATOM 1033 N N . GLN B 1 29 ? 21.923 14.835 43.584 1.00 13.20 49 GLN B N 1
ATOM 1034 C CA . GLN B 1 29 ? 22.695 14.459 44.776 1.00 14.58 49 GLN B CA 1
ATOM 1035 C C . GLN B 1 29 ? 21.906 13.378 45.514 1.00 13.58 49 GLN B C 1
ATOM 1036 O O . GLN B 1 29 ? 20.784 13.610 45.961 1.00 14.27 49 GLN B O 1
ATOM 1042 N N . ALA B 1 30 ? 22.503 12.192 45.677 1.00 15.21 50 ALA B N 1
ATOM 1043 C CA . ALA B 1 30 ? 21.874 11.107 46.373 1.00 15.57 50 ALA B CA 1
ATOM 1044 C C . ALA B 1 30 ? 22.258 11.112 47.827 1.00 13.32 50 ALA B C 1
ATOM 1045 O O . ALA B 1 30 ? 23.324 11.593 48.172 1.00 15.42 50 ALA B O 1
ATOM 1047 N N . PHE B 1 31 ? 21.349 10.593 48.645 1.00 14.30 51 PHE B N 1
ATOM 1048 C CA . PHE B 1 31 ? 21.572 10.368 50.037 1.00 16.03 51 PHE B CA 1
ATOM 1049 C C . PHE B 1 31 ? 21.007 9.014 50.431 1.00 18.74 51 PHE B C 1
ATOM 1050 O O . PHE B 1 31 ? 19.968 8.579 49.900 1.00 18.62 51 PHE B O 1
ATOM 1058 N N . LYS B 1 32 ? 21.650 8.371 51.403 1.00 16.55 52 LYS B N 1
ATOM 1059 C CA . LYS B 1 32 ? 20.995 7.256 52.094 1.00 17.61 52 LYS B CA 1
ATOM 1060 C C . LYS B 1 32 ? 20.369 7.881 53.340 1.00 16.94 52 LYS B C 1
ATOM 1061 O O . LYS B 1 32 ? 21.054 8.644 54.042 1.00 18.50 52 LYS B O 1
ATOM 1067 N N . VAL B 1 33 ? 19.084 7.608 53.578 1.00 15.56 53 VAL B N 1
ATOM 1068 C CA . VAL B 1 33 ? 18.307 8.198 54.633 1.00 17.05 53 VAL B CA 1
ATOM 1069 C C . VAL B 1 33 ? 17.694 7.106 55.518 1.00 19.43 53 VAL B C 1
ATOM 1070 O O . VAL B 1 33 ? 17.160 6.117 54.998 1.00 20.45 53 VAL B O 1
ATOM 1074 N N . ARG B 1 34 ? 17.695 7.329 56.825 1.00 19.19 54 ARG B N 1
ATOM 1075 C CA . ARG B 1 34 ? 17.021 6.438 57.779 1.00 16.95 54 ARG B CA 1
ATOM 1076 C C . ARG B 1 34 ? 16.060 7.284 58.596 1.00 18.30 54 ARG B C 1
ATOM 1077 O O . ARG B 1 34 ? 16.455 8.307 59.150 1.00 21.44 54 ARG B O 1
ATOM 1085 N N . LEU B 1 35 ? 14.801 6.877 58.671 1.00 20.63 55 LEU B N 1
ATOM 1086 C CA . LEU B 1 35 ? 13.828 7.566 59.490 1.00 18.02 55 LEU B CA 1
ATOM 1087 C C . LEU B 1 35 ? 13.626 6.697 60.714 1.00 23.16 55 LEU B C 1
ATOM 1088 O O . LEU B 1 35 ? 13.392 5.497 60.552 1.00 22.01 55 LEU B O 1
ATOM 1093 N N . VAL B 1 36 ? 13.734 7.306 61.905 1.00 19.76 56 VAL B N 1
ATOM 1094 C CA . VAL B 1 36 ? 13.600 6.617 63.181 1.00 19.21 56 VAL B CA 1
ATOM 1095 C C . VAL B 1 36 ? 12.523 7.289 64.042 1.00 25.64 56 VAL B C 1
ATOM 1096 O O . VAL B 1 36 ? 12.669 8.454 64.417 1.00 23.77 56 VAL B O 1
ATOM 1100 N N . ASN B 1 37 ? 11.440 6.561 64.354 1.00 27.28 57 ASN B N 1
ATOM 1101 C CA . ASN B 1 37 ? 10.368 7.102 65.200 1.00 28.10 57 ASN B CA 1
ATOM 1102 C C . ASN B 1 37 ? 10.778 6.923 66.633 1.00 31.62 57 ASN B C 1
ATOM 1103 O O . ASN B 1 37 ? 10.653 5.821 67.185 1.00 27.76 57 ASN B O 1
ATOM 1108 N N . ALA B 1 38 ? 11.272 8.006 67.240 1.00 32.87 58 ALA B N 1
ATOM 1109 C CA . ALA B 1 38 ? 11.738 7.990 68.633 1.00 44.03 58 ALA B CA 1
ATOM 1110 C C . ALA B 1 38 ? 10.603 8.034 69.664 1.00 43.34 58 ALA B C 1
ATOM 1111 O O . ALA B 1 38 ? 10.799 7.667 70.825 1.00 47.68 58 ALA B O 1
ATOM 1113 N N . ALA B 1 39 ? 9.426 8.491 69.238 1.00 50.43 59 ALA B N 1
ATOM 1114 C CA . ALA B 1 39 ? 8.257 8.620 70.121 1.00 43.75 59 ALA B CA 1
ATOM 1115 C C . ALA B 1 39 ? 7.649 7.296 70.565 1.00 54.41 59 ALA B C 1
ATOM 1116 O O . ALA B 1 39 ? 7.970 6.226 70.030 1.00 48.09 59 ALA B O 1
ATOM 1118 N N . LYS B 1 40 ? 6.763 7.386 71.554 1.00 49.40 60 LYS B N 1
ATOM 1119 C CA . LYS B 1 40 ? 6.065 6.222 72.083 1.00 54.12 60 LYS B CA 1
ATOM 1120 C C . LYS B 1 40 ? 4.741 5.958 71.367 1.00 46.01 60 LYS B C 1
ATOM 1121 O O . LYS B 1 40 ? 4.027 5.023 71.723 1.00 45.06 60 LYS B O 1
ATOM 1127 N N . SER B 1 41 ? 4.412 6.772 70.369 1.00 44.77 61 SER B N 1
ATOM 1128 C CA . SER B 1 41 ? 3.199 6.551 69.577 1.00 47.80 61 SER B CA 1
ATOM 1129 C C . SER B 1 41 ? 3.489 6.516 68.077 1.00 38.38 61 SER B C 1
ATOM 1130 O O . SER B 1 41 ? 4.513 6.995 67.620 1.00 38.66 61 SER B O 1
ATOM 1133 N N . GLU B 1 42 ? 2.556 5.950 67.322 1.00 38.78 62 GLU B N 1
ATOM 1134 C CA . GLU B 1 42 ? 2.666 5.878 65.866 1.00 35.88 62 GLU B CA 1
ATOM 1135 C C . GLU B 1 42 ? 2.499 7.290 65.292 1.00 38.22 62 GLU B C 1
ATOM 1136 O O . GLU B 1 42 ? 1.698 8.075 65.800 1.00 34.51 62 GLU B O 1
ATOM 1142 N N . ILE B 1 43 ? 3.280 7.612 64.265 1.00 37.99 63 ILE B N 1
ATOM 1143 C CA . ILE B 1 43 ? 3.284 8.942 63.648 1.00 32.02 63 ILE B CA 1
ATOM 1144 C C . ILE B 1 43 ? 2.965 8.842 62.162 1.00 34.90 63 ILE B C 1
ATOM 1145 O O . ILE B 1 43 ? 3.564 8.034 61.454 1.00 28.22 63 ILE B O 1
ATOM 1150 N N . SER B 1 44 ? 1.973 9.610 61.695 1.00 31.62 64 SER B N 1
ATOM 1151 C CA . SER B 1 44 ? 1.644 9.640 60.274 1.00 34.64 64 SER B CA 1
ATOM 1152 C C . SER B 1 44 ? 2.660 10.483 59.527 1.00 30.67 64 SER B C 1
ATOM 1153 O O . SER B 1 44 ? 3.049 11.551 59.995 1.00 32.21 64 SER B O 1
ATOM 1156 N N . LEU B 1 45 ? 3.075 9.988 58.366 1.00 29.17 65 LEU B N 1
ATOM 1157 C CA . LEU B 1 45 ? 3.959 10.727 57.461 1.00 25.86 65 LEU B CA 1
ATOM 1158 C C . LEU B 1 45 ? 3.205 11.034 56.164 1.00 33.23 65 LEU B C 1
ATOM 1159 O O . LEU B 1 45 ? 3.793 11.460 55.167 1.00 31.19 65 LEU B O 1
ATOM 1164 N N . LYS B 1 46 ? 1.886 10.851 56.193 1.00 29.05 66 LYS B N 1
ATOM 1165 C CA . LYS B 1 46 ? 1.054 10.978 54.999 1.00 34.96 66 LYS B CA 1
ATOM 1166 C C . LYS B 1 46 ? 1.195 12.350 54.363 1.00 31.62 66 LYS B C 1
ATOM 1167 O O . LYS B 1 46 ? 1.327 12.455 53.160 1.00 33.10 66 LYS B O 1
ATOM 1173 N N . ASN B 1 47 ? 1.135 13.397 55.180 1.00 33.51 67 ASN B N 1
ATOM 1174 C CA . ASN B 1 47 ? 1.225 14.760 54.645 1.00 43.48 67 ASN B CA 1
ATOM 1175 C C . ASN B 1 47 ? 2.628 15.356 54.695 1.00 32.27 67 ASN B C 1
ATOM 1176 O O . ASN B 1 47 ? 2.782 16.566 54.630 1.00 32.97 67 ASN B O 1
ATOM 1181 N N . SER B 1 48 ? 3.637 14.486 54.764 1.00 24.94 68 SER B N 1
ATOM 1182 C CA . SER B 1 48 ? 5.041 14.884 54.877 1.00 19.57 68 SER B CA 1
ATOM 1183 C C . SER B 1 48 ? 5.895 14.404 53.684 1.00 25.28 68 SER B C 1
ATOM 1184 O O . SER B 1 48 ? 5.542 13.472 52.958 1.00 24.37 68 SER B O 1
ATOM 1187 N N . CYS B 1 49 ? 7.039 15.049 53.497 1.00 20.35 69 CYS B N 1
ATOM 1188 C CA . CYS B 1 49 ? 7.984 14.672 52.438 1.00 19.18 69 CYS B CA 1
ATOM 1189 C C . CYS B 1 49 ? 9.385 15.007 52.898 1.00 14.17 69 CYS B C 1
ATOM 1190 O O . CYS B 1 49 ? 9.557 15.851 53.787 1.00 15.65 69 CYS B O 1
ATOM 1193 N N . LEU B 1 50 ? 10.355 14.308 52.311 1.00 16.03 70 LEU B N 1
ATOM 1194 C CA . LEU B 1 50 ? 11.759 14.593 52.531 1.00 14.54 70 LEU B CA 1
ATOM 1195 C C . LEU B 1 50 ? 12.204 15.768 51.654 1.00 12.41 70 LEU B C 1
ATOM 1196 O O . LEU B 1 50 ? 11.883 15.863 50.441 1.00 15.49 70 LEU B O 1
ATOM 1201 N N . VAL B 1 51 ? 12.922 16.665 52.305 1.00 13.83 71 VAL B N 1
ATOM 1202 C CA A VAL B 1 51 ? 13.532 17.789 51.609 0.50 13.90 71 VAL B CA 1
ATOM 1203 C CA B VAL B 1 51 ? 13.500 17.826 51.653 0.50 15.00 71 VAL B CA 1
ATOM 1204 C C . VAL B 1 51 ? 14.989 17.945 51.964 1.00 17.37 71 VAL B C 1
ATOM 1205 O O . VAL B 1 51 ? 15.387 17.729 53.090 1.00 19.33 71 VAL B O 1
ATOM 1212 N N . ALA B 1 52 ? 15.781 18.284 50.966 1.00 16.76 72 ALA B N 1
ATOM 1213 C CA . ALA B 1 52 ? 17.195 18.574 51.164 1.00 15.03 72 ALA B CA 1
ATOM 1214 C C . ALA B 1 52 ? 17.322 20.081 51.184 1.00 12.62 72 ALA B C 1
ATOM 1215 O O . ALA B 1 52 ? 16.641 20.775 50.416 1.00 15.38 72 ALA B O 1
ATOM 1217 N N . GLN B 1 53 ? 18.254 20.602 51.973 1.00 13.40 73 GLN B N 1
ATOM 1218 C CA A GLN B 1 53 ? 18.403 22.033 52.032 0.33 15.69 73 GLN B CA 1
ATOM 1219 C CA B GLN B 1 53 ? 18.368 22.022 52.168 0.67 12.34 73 GLN B CA 1
ATOM 1220 C C . GLN B 1 53 ? 19.834 22.434 52.320 1.00 13.52 73 GLN B C 1
ATOM 1221 O O . GLN B 1 53 ? 20.638 21.675 52.897 1.00 16.37 73 GLN B O 1
ATOM 1232 N N . SER B 1 54 ? 20.154 23.629 51.846 1.00 14.17 74 SER B N 1
ATOM 1233 C CA . SER B 1 54 ? 21.469 24.181 52.088 1.00 15.13 74 SER B CA 1
ATOM 1234 C C . SER B 1 54 ? 21.405 25.101 53.312 1.00 21.46 74 SER B C 1
ATOM 1235 O O . SER B 1 54 ? 20.334 25.416 53.879 1.00 19.10 74 SER B O 1
ATOM 1238 N N . ALA B 1 55 ? 22.578 25.532 53.743 1.00 18.79 75 ALA B N 1
ATOM 1239 C CA . ALA B 1 55 ? 22.721 26.486 54.842 1.00 24.37 75 ALA B CA 1
ATOM 1240 C C . ALA B 1 55 ? 21.934 27.778 54.652 1.00 24.66 75 ALA B C 1
ATOM 1241 O O . ALA B 1 55 ? 21.401 28.357 55.620 1.00 25.98 75 ALA B O 1
ATOM 1243 N N . ALA B 1 56 ? 21.855 28.246 53.417 1.00 23.14 76 ALA B N 1
ATOM 1244 C CA . ALA B 1 56 ? 21.129 29.441 53.115 1.00 20.42 76 ALA B CA 1
ATOM 1245 C C . ALA B 1 56 ? 19.617 29.286 53.147 1.00 20.49 76 ALA B C 1
ATOM 1246 O O . ALA B 1 56 ? 18.911 30.254 52.901 1.00 25.16 76 ALA B O 1
ATOM 1248 N N . GLY B 1 57 ? 19.134 28.051 53.329 1.00 20.13 77 GLY B N 1
ATOM 1249 C CA . GLY B 1 57 ? 17.703 27.794 53.389 1.00 19.58 77 GLY B CA 1
ATOM 1250 C C . GLY B 1 57 ? 17.074 27.457 52.040 1.00 22.35 77 GLY B C 1
ATOM 1251 O O . GLY B 1 57 ? 15.865 27.463 51.902 1.00 23.82 77 GLY B O 1
ATOM 1252 N N . GLN B 1 58 ? 17.886 27.231 51.016 1.00 17.04 78 GLN B N 1
ATOM 1253 C CA . GLN B 1 58 ? 17.361 26.828 49.724 1.00 17.76 78 GLN B CA 1
ATOM 1254 C C . GLN B 1 58 ? 16.980 25.348 49.812 1.00 20.37 78 GLN B C 1
ATOM 1255 O O . GLN B 1 58 ? 17.760 24.561 50.344 1.00 17.93 78 GLN B O 1
ATOM 1261 N N . SER B 1 59 ? 15.793 24.980 49.294 1.00 14.11 79 SER B N 1
ATOM 1262 C CA A SER B 1 59 ? 15.275 23.633 49.282 0.50 13.93 79 SER B CA 1
ATOM 1263 C CA B SER B 1 59 ? 15.388 23.602 49.320 0.50 14.78 79 SER B CA 1
ATOM 1264 C C . SER B 1 59 ? 15.499 23.028 47.905 1.00 16.04 79 SER B C 1
ATOM 1265 O O . SER B 1 59 ? 15.489 23.751 46.914 1.00 17.92 79 SER B O 1
ATOM 1270 N N . PHE B 1 60 ? 15.666 21.730 47.866 1.00 13.97 80 PHE B N 1
ATOM 1271 C CA . PHE B 1 60 ? 15.844 20.982 46.634 1.00 14.34 80 PHE B CA 1
ATOM 1272 C C . PHE B 1 60 ? 14.786 19.905 46.521 1.00 14.67 80 PHE B C 1
ATOM 1273 O O . PHE B 1 60 ? 14.522 19.152 47.490 1.00 19.55 80 PHE B O 1
ATOM 1281 N N . ARG B 1 61 ? 14.250 19.820 45.301 1.00 19.07 81 ARG B N 1
ATOM 1282 C CA . ARG B 1 61 ? 13.200 18.856 45.032 1.00 23.25 81 ARG B CA 1
ATOM 1283 C C . ARG B 1 61 ? 13.716 17.415 44.996 1.00 19.03 81 ARG B C 1
ATOM 1284 O O . ARG B 1 61 ? 14.871 17.135 44.591 1.00 18.27 81 ARG B O 1
ATOM 1292 N N . LEU B 1 62 ? 12.843 16.542 45.446 1.00 18.93 82 LEU B N 1
ATOM 1293 C CA . LEU B 1 62 ? 13.068 15.119 45.511 1.00 17.65 82 LEU B CA 1
ATOM 1294 C C . LEU B 1 62 ? 12.724 14.574 44.142 1.00 21.57 82 LEU B C 1
ATOM 1295 O O . LEU B 1 62 ? 11.566 14.637 43.724 1.00 21.07 82 LEU B O 1
ATOM 1300 N N . ASP B 1 63 ? 13.738 14.069 43.433 1.00 17.94 83 ASP B N 1
ATOM 1301 C CA . ASP B 1 63 ? 13.551 13.510 42.102 1.00 15.92 83 ASP B CA 1
ATOM 1302 C C . ASP B 1 63 ? 13.056 12.066 42.119 1.00 17.92 83 ASP B C 1
ATOM 1303 O O . ASP B 1 63 ? 12.086 11.731 41.393 1.00 18.70 83 ASP B O 1
ATOM 1308 N N . THR B 1 64 ? 13.697 11.185 42.909 1.00 16.30 84 THR B N 1
ATOM 1309 C CA . THR B 1 64 ? 13.250 9.801 43.072 1.00 16.52 84 THR B CA 1
ATOM 1310 C C . THR B 1 64 ? 13.535 9.381 44.520 1.00 16.32 84 THR B C 1
ATOM 1311 O O . THR B 1 64 ? 14.409 9.983 45.200 1.00 15.28 84 THR B O 1
ATOM 1315 N N . VAL B 1 65 ? 12.822 8.356 44.963 1.00 19.02 85 VAL B N 1
ATOM 1316 C CA . VAL B 1 65 ? 12.980 7.858 46.314 1.00 21.93 85 VAL B CA 1
ATOM 1317 C C . VAL B 1 65 ? 12.600 6.376 46.399 1.00 23.08 85 VAL B C 1
ATOM 1318 O O . VAL B 1 65 ? 11.660 5.897 45.718 1.00 23.68 85 VAL B O 1
ATOM 1322 N N . ASP B 1 66 ? 13.332 5.635 47.215 1.00 19.60 86 ASP B N 1
ATOM 1323 C CA . ASP B 1 66 ? 13.010 4.237 47.403 1.00 21.82 86 ASP B CA 1
ATOM 1324 C C . ASP B 1 66 ? 11.657 4.095 48.062 1.00 25.01 86 ASP B C 1
ATOM 1325 O O . ASP B 1 66 ? 11.292 4.860 48.939 1.00 23.13 86 ASP B O 1
ATOM 1330 N N . GLU B 1 67 ? 10.951 3.030 47.697 1.00 23.43 87 GLU B N 1
ATOM 1331 C CA . GLU B 1 67 ? 9.632 2.734 48.268 1.00 31.42 87 GLU B CA 1
ATOM 1332 C C . GLU B 1 67 ? 9.601 2.666 49.809 1.00 24.24 87 GLU B C 1
ATOM 1333 O O . GLU B 1 67 ? 8.629 3.130 50.438 1.00 25.39 87 GLU B O 1
ATOM 1339 N N . GLU B 1 68 ? 10.651 2.104 50.407 1.00 26.40 88 GLU B N 1
ATOM 1340 C CA . GLU B 1 68 ? 10.743 1.980 51.855 1.00 26.72 88 GLU B CA 1
ATOM 1341 C C . GLU B 1 68 ? 10.580 3.306 52.599 1.00 21.11 88 GLU B C 1
ATOM 1342 O O . GLU B 1 68 ? 10.052 3.329 53.721 1.00 26.67 88 GLU B O 1
ATOM 1348 N N . LEU B 1 69 ? 11.005 4.409 51.979 1.00 24.79 89 LEU B N 1
ATOM 1349 C CA . LEU B 1 69 ? 10.887 5.739 52.620 1.00 20.03 89 LEU B CA 1
ATOM 1350 C C . LEU B 1 69 ? 9.481 6.377 52.469 1.00 24.91 89 LEU B C 1
ATOM 1351 O O . LEU B 1 69 ? 9.224 7.413 53.088 1.00 26.41 89 LEU B O 1
ATOM 1356 N N . THR B 1 70 ? 8.606 5.751 51.672 1.00 26.14 90 THR B N 1
ATOM 1357 C CA . THR B 1 70 ? 7.252 6.251 51.375 1.00 28.61 90 THR B CA 1
ATOM 1358 C C . THR B 1 70 ? 6.185 5.673 52.336 1.00 30.39 90 THR B C 1
ATOM 1359 O O . THR B 1 70 ? 4.985 5.789 52.088 1.00 32.01 90 THR B O 1
ATOM 1363 N N . ALA B 1 71 ? 6.610 5.063 53.435 1.00 25.48 91 ALA B N 1
ATOM 1364 C CA . ALA B 1 71 ? 5.649 4.556 54.434 1.00 33.09 91 ALA B CA 1
ATOM 1365 C C . ALA B 1 71 ? 4.637 5.620 54.917 1.00 34.10 91 ALA B C 1
ATOM 1366 O O . ALA B 1 71 ? 5.012 6.761 55.221 1.00 32.79 91 ALA B O 1
ATOM 1368 N N . ASP B 1 72 ? 3.371 5.217 55.016 1.00 33.95 92 ASP B N 1
ATOM 1369 C CA A ASP B 1 72 ? 2.298 6.115 55.443 0.50 30.59 92 ASP B CA 1
ATOM 1370 C CA B ASP B 1 72 ? 2.294 6.111 55.442 0.50 33.75 92 ASP B CA 1
ATOM 1371 C C . ASP B 1 72 ? 2.443 6.511 56.909 1.00 35.10 92 ASP B C 1
ATOM 1372 O O . ASP B 1 72 ? 2.043 7.606 57.294 1.00 30.88 92 ASP B O 1
ATOM 1381 N N . THR B 1 73 ? 2.982 5.600 57.730 1.00 29.16 93 THR B N 1
ATOM 1382 C CA . THR B 1 73 ? 3.202 5.850 59.149 1.00 25.38 93 THR B CA 1
ATOM 1383 C C . THR B 1 73 ? 4.462 5.124 59.636 1.00 26.06 93 THR B C 1
ATOM 1384 O O . THR B 1 73 ? 4.958 4.222 58.960 1.00 29.74 93 THR B O 1
ATOM 1388 N N . LEU B 1 74 ? 4.952 5.518 60.804 1.00 31.23 94 LEU B N 1
ATOM 1389 C CA . LEU B 1 74 ? 6.104 4.871 61.441 1.00 23.01 94 LEU B CA 1
ATOM 1390 C C . LEU B 1 74 ? 5.634 4.428 62.837 1.00 28.18 94 LEU B C 1
ATOM 1391 O O . LEU B 1 74 ? 5.146 5.253 63.610 1.00 31.63 94 LEU B O 1
ATOM 1396 N N . LYS B 1 75 ? 5.725 3.132 63.144 1.00 27.84 95 LYS B N 1
ATOM 1397 C CA . LYS B 1 75 ? 5.349 2.638 64.470 1.00 31.93 95 LYS B CA 1
ATOM 1398 C C . LYS B 1 75 ? 6.367 3.138 65.495 1.00 30.26 95 LYS B C 1
ATOM 1399 O O . LYS B 1 75 ? 7.503 3.430 65.139 1.00 28.46 95 LYS B O 1
ATOM 1405 N N . PRO B 1 76 ? 5.948 3.259 66.768 1.00 35.82 96 PRO B N 1
ATOM 1406 C CA . PRO B 1 76 ? 6.840 3.729 67.824 1.00 36.02 96 PRO B CA 1
ATOM 1407 C C . PRO B 1 76 ? 8.078 2.848 67.901 1.00 32.45 96 PRO B C 1
ATOM 1408 O O . PRO B 1 76 ? 7.954 1.646 67.836 1.00 32.89 96 PRO B O 1
ATOM 1412 N N . GLY B 1 77 ? 9.259 3.459 67.983 1.00 31.52 97 GLY B N 1
ATOM 1413 C CA . GLY B 1 77 ? 10.529 2.706 68.047 1.00 39.34 97 GLY B CA 1
ATOM 1414 C C . GLY B 1 77 ? 11.030 2.118 66.721 1.00 35.16 97 GLY B C 1
ATOM 1415 O O . GLY B 1 77 ? 12.135 1.570 66.649 1.00 40.16 97 GLY B O 1
ATOM 1416 N N . ALA B 1 78 ? 10.251 2.235 65.660 1.00 29.42 98 ALA B N 1
ATOM 1417 C CA . ALA B 1 78 ? 10.630 1.632 64.394 1.00 29.39 98 ALA B CA 1
ATOM 1418 C C . ALA B 1 78 ? 11.409 2.548 63.479 1.00 30.30 98 ALA B C 1
ATOM 1419 O O . ALA B 1 78 ? 11.292 3.802 63.540 1.00 25.59 98 ALA B O 1
ATOM 1421 N N . SER B 1 79 ? 12.156 1.911 62.566 1.00 24.63 99 SER B N 1
ATOM 1422 C CA A SER B 1 79 ? 13.003 2.578 61.581 0.50 25.08 99 SER B CA 1
ATOM 1423 C CA B SER B 1 79 ? 12.887 2.665 61.551 0.50 23.81 99 SER B CA 1
ATOM 1424 C C . SER B 1 79 ? 12.777 2.018 60.179 1.00 26.15 99 SER B C 1
ATOM 1425 O O . SER B 1 79 ? 12.473 0.813 60.040 1.00 23.34 99 SER B O 1
ATOM 1430 N N . VAL B 1 80 ? 12.933 2.868 59.168 1.00 19.46 100 VAL B N 1
ATOM 1431 C CA . VAL B 1 80 ? 12.913 2.497 57.787 1.00 19.68 100 VAL B CA 1
ATOM 1432 C C . VAL B 1 80 ? 14.113 3.224 57.161 1.00 21.16 100 VAL B C 1
ATOM 1433 O O . VAL B 1 80 ? 14.580 4.258 57.662 1.00 20.97 100 VAL B O 1
ATOM 1437 N N . GLU B 1 81 ? 14.590 2.727 56.040 1.00 18.43 101 GLU B N 1
ATOM 1438 C CA A GLU B 1 81 ? 15.793 3.232 55.422 0.33 20.28 101 GLU B CA 1
ATOM 1439 C CA B GLU B 1 81 ? 15.752 3.297 55.401 0.67 20.03 101 GLU B CA 1
ATOM 1440 C C . GLU B 1 81 ? 15.757 3.022 53.920 1.00 17.75 101 GLU B C 1
ATOM 1441 O O . GLU B 1 81 ? 15.174 2.041 53.439 1.00 22.95 101 GLU B O 1
ATOM 1452 N N . GLY B 1 82 ? 16.365 3.932 53.169 1.00 17.09 102 GLY B N 1
ATOM 1453 C CA . GLY B 1 82 ? 16.496 3.809 51.719 1.00 19.15 102 GLY B CA 1
ATOM 1454 C C . GLY B 1 82 ? 17.231 4.995 51.124 1.00 20.08 102 GLY B C 1
ATOM 1455 O O . GLY B 1 82 ? 17.690 5.875 51.834 1.00 18.38 102 GLY B O 1
ATOM 1456 N N . ASP B 1 83 ? 17.339 5.020 49.814 1.00 18.88 103 ASP B N 1
ATOM 1457 C CA . ASP 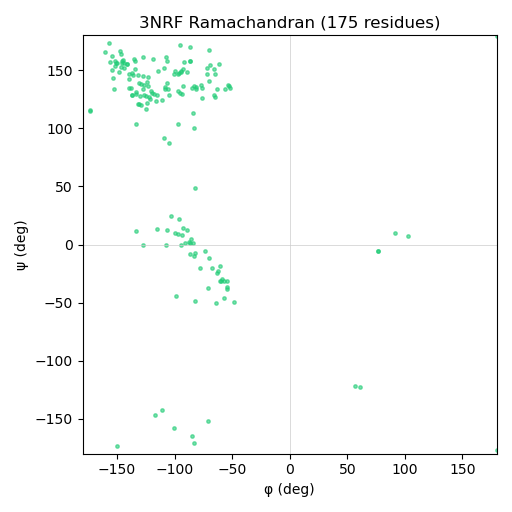B 1 83 ? 17.962 6.134 49.092 1.00 18.66 103 ASP B CA 1
ATOM 1458 C C . ASP B 1 83 ? 16.962 7.159 48.611 1.00 17.61 103 ASP B C 1
ATOM 1459 O O . ASP B 1 83 ? 15.803 6.842 48.336 1.00 17.90 103 ASP B O 1
ATOM 1464 N N . ALA B 1 84 ? 17.420 8.402 48.556 1.00 17.48 104 ALA B N 1
ATOM 1465 C CA . ALA B 1 84 ? 16.607 9.530 48.110 1.00 18.67 104 ALA B CA 1
ATOM 1466 C C . ALA B 1 84 ? 17.501 10.399 47.250 1.00 16.01 104 ALA B C 1
ATOM 1467 O O . ALA B 1 84 ? 18.683 10.636 47.613 1.00 16.92 104 ALA B O 1
ATOM 1469 N N . ILE B 1 85 ? 17.019 10.842 46.099 1.00 14.77 105 ILE B N 1
ATOM 1470 C CA . ILE B 1 85 ? 17.846 11.646 45.204 1.00 12.36 105 ILE B CA 1
ATOM 1471 C C . ILE B 1 85 ? 17.188 12.999 44.954 1.00 13.64 105 ILE B C 1
ATOM 1472 O O . ILE B 1 85 ? 16.020 13.036 44.528 1.00 14.38 105 ILE B O 1
ATOM 1477 N N . PHE B 1 86 ? 17.918 14.068 45.219 1.00 13.38 106 PHE B N 1
ATOM 1478 C CA . PHE B 1 86 ? 17.469 15.432 45.067 1.00 11.88 106 PHE B CA 1
ATOM 1479 C C . PHE B 1 86 ? 18.126 16.092 43.890 1.00 14.62 106 PHE B C 1
ATOM 1480 O O . PHE B 1 86 ? 19.210 15.678 43.449 1.00 14.94 106 PHE B O 1
ATOM 1488 N N . ALA B 1 87 ? 17.529 17.177 43.421 1.00 15.81 107 ALA B N 1
ATOM 1489 C CA . ALA B 1 87 ? 17.988 17.842 42.188 1.00 14.42 107 ALA B CA 1
ATOM 1490 C C . ALA B 1 87 ? 17.951 19.359 42.221 1.00 15.12 107 ALA B C 1
ATOM 1491 O O . ALA B 1 87 ? 17.210 19.987 42.983 1.00 15.67 107 ALA B O 1
ATOM 1493 N N . SER B 1 88 ? 18.799 19.933 41.397 1.00 14.50 108 SER B N 1
ATOM 1494 C CA . SER B 1 88 ? 18.834 21.366 41.096 1.00 13.60 108 SER B CA 1
ATOM 1495 C C . SER B 1 88 ? 19.241 21.532 39.647 1.00 15.27 108 SER B C 1
ATOM 1496 O O . SER B 1 88 ? 19.896 20.649 39.095 1.00 14.04 108 SER B O 1
ATOM 1499 N N . GLU B 1 89 ? 18.880 22.653 39.021 1.00 16.64 109 GLU B N 1
ATOM 1500 C CA . GLU B 1 89 ? 19.259 22.841 37.613 1.00 17.57 109 GLU B CA 1
ATOM 1501 C C . GLU B 1 89 ? 20.734 23.087 37.475 1.00 16.12 109 GLU B C 1
ATOM 1502 O O . GLU B 1 89 ? 21.342 22.635 36.483 1.00 19.37 109 GLU B O 1
ATOM 1508 N N . ASP B 1 90 ? 21.286 23.820 38.433 1.00 17.64 110 ASP B N 1
ATOM 1509 C CA . ASP B 1 90 ? 22.691 24.139 38.528 1.00 19.39 110 ASP B CA 1
ATOM 1510 C C . ASP B 1 90 ? 23.364 23.216 39.545 1.00 15.32 110 ASP B C 1
ATOM 1511 O O . ASP B 1 90 ? 22.848 22.131 39.827 1.00 16.44 110 ASP B O 1
ATOM 1516 N N . ASP B 1 91 ? 24.501 23.647 40.087 1.00 19.43 111 ASP B N 1
ATOM 1517 C CA . ASP B 1 91 ? 25.231 22.846 41.033 1.00 17.75 111 ASP B CA 1
ATOM 1518 C C . ASP B 1 91 ? 24.746 23.021 42.477 1.00 16.70 111 ASP B C 1
ATOM 1519 O O . ASP B 1 91 ? 25.305 22.394 43.370 1.00 20.02 111 ASP B O 1
ATOM 1524 N N . ALA B 1 92 ? 23.678 23.786 42.703 1.00 16.94 112 ALA B N 1
ATOM 1525 C CA . ALA B 1 92 ? 23.315 24.126 44.112 1.00 17.92 112 ALA B CA 1
ATOM 1526 C C . ALA B 1 92 ? 23.000 22.927 44.981 1.00 16.96 112 ALA B C 1
ATOM 1527 O O . ALA B 1 92 ? 23.304 22.960 46.206 1.00 16.76 112 ALA B O 1
ATOM 1529 N N . VAL B 1 93 ? 22.457 21.864 44.389 1.00 13.50 113 VAL B N 1
ATOM 1530 C CA . VAL B 1 93 ? 22.135 20.697 45.185 1.00 14.75 113 VAL B CA 1
ATOM 1531 C C . VAL B 1 93 ? 23.353 20.072 45.828 1.00 18.83 113 VAL B C 1
ATOM 1532 O O . VAL B 1 93 ? 23.237 19.360 46.825 1.00 18.99 113 VAL B O 1
ATOM 1536 N N . TYR B 1 94 ? 24.539 20.317 45.251 1.00 17.68 114 TYR B N 1
ATOM 1537 C CA . TYR B 1 94 ? 25.762 19.782 45.839 1.00 21.28 114 TYR B CA 1
ATOM 1538 C C . TYR B 1 94 ? 26.092 20.392 47.153 1.00 28.46 114 TYR B C 1
ATOM 1539 O O . TYR B 1 94 ? 26.881 19.780 47.946 1.00 27.56 114 TYR B O 1
ATOM 1548 N N . GLY B 1 95 ? 25.517 21.571 47.390 1.00 22.60 115 GLY B N 1
ATOM 1549 C CA . GLY B 1 95 ? 25.613 22.272 48.663 1.00 24.33 115 GLY B CA 1
ATOM 1550 C C . GLY B 1 95 ? 24.531 21.866 49.671 1.00 20.51 115 GLY B C 1
ATOM 1551 O O . GLY B 1 95 ? 24.475 22.475 50.744 1.00 23.45 115 GLY B O 1
ATOM 1552 N N . ALA B 1 96 ? 23.662 20.912 49.313 1.00 21.25 116 ALA B N 1
ATOM 1553 C CA . ALA B 1 96 ? 22.624 20.393 50.249 1.00 17.69 116 ALA B CA 1
ATOM 1554 C C . ALA B 1 96 ? 23.397 19.694 51.386 1.00 19.53 116 ALA B C 1
ATOM 1555 O O . ALA B 1 96 ? 24.226 18.814 51.138 1.00 29.43 116 ALA B O 1
ATOM 1557 N N . SER B 1 97 ? 23.110 20.078 52.604 1.00 16.80 117 SER B N 1
ATOM 1558 C CA . SER B 1 97 ? 23.855 19.594 53.754 1.00 19.73 117 SER B CA 1
ATOM 1559 C C . SER B 1 97 ? 22.933 19.158 54.886 1.00 16.40 117 SER B C 1
ATOM 1560 O O . SER B 1 97 ? 23.353 18.916 56.002 1.00 16.89 117 SER B O 1
ATOM 1563 N N . LEU B 1 98 ? 21.654 19.058 54.580 1.00 14.57 118 LEU B N 1
ATOM 1564 C CA . LEU B 1 98 ? 20.628 18.673 55.554 1.00 15.32 118 LEU B CA 1
ATOM 1565 C C . LEU B 1 98 ? 19.489 18.007 54.824 1.00 16.02 118 LEU B C 1
ATOM 1566 O O . LEU B 1 98 ? 19.090 18.494 53.760 1.00 16.52 118 LEU B O 1
ATOM 1571 N N . VAL B 1 99 ? 19.017 16.883 55.343 1.00 15.29 119 VAL B N 1
ATOM 1572 C CA . VAL B 1 99 ? 17.789 16.230 54.911 1.00 13.22 119 VAL B CA 1
ATOM 1573 C C . VAL B 1 99 ? 16.845 16.306 56.116 1.00 15.44 119 VAL B C 1
ATOM 1574 O O . VAL B 1 99 ? 17.166 15.936 57.265 1.00 14.63 119 VAL B O 1
ATOM 1578 N N . ARG B 1 100 ? 15.653 16.800 55.857 1.00 14.51 120 ARG B N 1
ATOM 1579 C CA A ARG B 1 100 ? 14.646 16.981 56.892 0.33 16.64 120 ARG B CA 1
ATOM 1580 C CA B ARG B 1 100 ? 14.660 16.933 56.902 0.67 18.05 120 ARG B CA 1
ATOM 1581 C C . ARG B 1 100 ? 13.260 16.649 56.370 1.00 16.93 120 ARG B C 1
ATOM 1582 O O . ARG B 1 100 ? 13.042 16.462 55.153 1.00 19.36 120 ARG B O 1
ATOM 1597 N N . LEU B 1 101 ? 12.320 16.587 57.293 1.00 18.19 121 LEU B N 1
ATOM 1598 C CA . LEU B 1 101 ? 10.928 16.385 56.931 1.00 17.55 121 LEU B CA 1
ATOM 1599 C C . LEU B 1 101 ? 10.249 17.770 56.826 1.00 21.36 121 LEU B C 1
ATOM 1600 O O . LEU B 1 101 ? 10.648 18.730 57.499 1.00 22.25 121 LEU B O 1
ATOM 1605 N N . SER B 1 102 ? 9.258 17.853 55.931 1.00 18.57 122 SER B N 1
ATOM 1606 C CA . SER B 1 102 ? 8.489 19.071 55.696 1.00 17.68 122 SER B CA 1
ATOM 1607 C C . SER B 1 102 ? 7.067 18.642 55.372 1.00 15.06 122 SER B C 1
ATOM 1608 O O . SER B 1 102 ? 6.826 17.515 54.911 1.00 16.46 122 SER B O 1
ATOM 1611 N N . ASP B 1 103 ? 6.136 19.556 55.573 1.00 16.76 123 ASP B N 1
ATOM 1612 C CA . ASP B 1 103 ? 4.775 19.346 55.129 1.00 17.32 123 ASP B CA 1
ATOM 1613 C C . ASP B 1 103 ? 4.476 20.216 53.893 1.00 18.08 123 ASP B C 1
ATOM 1614 O O . ASP B 1 103 ? 3.317 20.324 53.466 1.00 21.71 123 ASP B O 1
ATOM 1619 N N . ARG B 1 104 ? 5.492 20.800 53.280 1.00 18.50 124 ARG B N 1
ATOM 1620 C CA . ARG B 1 104 ? 5.332 21.665 52.084 1.00 20.95 124 ARG B CA 1
ATOM 1621 C C . ARG B 1 104 ? 5.801 20.845 50.902 1.00 26.89 124 ARG B C 1
ATOM 1622 O O . ARG B 1 104 ? 6.957 20.893 50.529 1.00 23.55 124 ARG B O 1
ATOM 1630 N N . CYS B 1 105 ? 4.858 20.089 50.353 1.00 29.79 125 CYS B N 1
ATOM 1631 C CA . CYS B 1 105 ? 5.139 19.067 49.353 1.00 37.57 125 CYS B CA 1
ATOM 1632 C C . CYS B 1 105 ? 4.306 19.224 48.073 1.00 42.66 125 CYS B C 1
ATOM 1633 O O . CYS B 1 105 ? 4.525 18.493 47.101 1.00 47.53 125 CYS B O 1
#

CATH classification: 2.60.40.4110

Nearest PDB structures (foldseek):
  3nrf-assembly1_B  TM=9.793E-01  e=8.202E-16  Pseudomonas aeruginosa
  1tza-assembly1_A  TM=5.296E-01  e=1.538E-01  Shewanella oneidensis MR-1
  1tza-assembly1_B  TM=5.211E-01  e=8.970E-01  Shewanella oneidensis MR-1
  1xvs-assembly1_B  TM=4.699E-01  e=1.896E+00  Vibrio cholerae
  1xq4-assembly1_A  TM=3.702E-01  e=2.000E+00  Bordetella pertussis

Solvent-accessible surface area: 11768 Å² total

Radius of gyration: 20.3 Å; Cα contacts (8 Å, |Δi|>4): 581; chains: 2; bounding box: 56×29×59 Å

Secondary structure (DSSP, 8-state):
----EEEEEEEEEEEETTEEEEEEEEEEEEE--SSS-EE-TT-EEEEEETTS-EEEEEEE-GGGG-SEE-TT-EEEEEEEEEESSSGGGGEEEEEEES---/--S---EEEEEEEEEEEETTEEEEEEEEEEEEE--SSS-EE-TT-EEEEE-TT--EEEEEEE-GGGG-SEE-TT-EEEEEEEEEESSSGGGG--EEEEES--

B-factor: mean 24.25, std 10.86, range [8.61, 81.77]

Sequence (203 aa):
DAVVFARRQQGDKGSVSVGDKHFRTQAFKVRLVNAAKSEISLKNSSCLVVAQQSAAGQSSFRRRLDTVDDEEELTADDTLKPGASSVEGDAIFASEDDAVYGASLVRRLSDRCKAPDAVVFARQQGDKKGSVSVVGDKHFRTQAFKVRLVNAAKSEISLKNSCLVVAQQSAAGQSSFRLDTVDEELTADDTLKPGASSVEEGDAIFASEDDAVYGASLVRRLSDRC

Foldseek 3Di:
DDKKDKDKDDKAKDDDPPFIKIKTKIKIKIFAQDQAKDFLQQKDKWFAAPVGDIWDWPDWDPQVVDRIAGHGDMTITMTMTMDRDRCSVRGDDIDIGNDDD/DDQDKKDKDKDDKAKDDDVPAIKIKTKIKMKMFRQRQAKAFCQLKDKWFAAPVGDIWDWDDWDPQVVDRIAGHGDMTITMIMTIDRDCVSVRRDDIDMDSPD

InterPro domains:
  IPR025581 Protein of unknown function DUF4354 [PF14263] (1-123)

Organism: Pseudomonas aeruginosa (strain ATCC 15692 / DSM 22644 / CIP 104116 / JCM 14847 / LMG 12228 / 1C / PRS 101 / PAO1) (NCBI:txid208964)